Protein AF-A0A1D1UQA5-F1 (afdb_monomer_lite)

Organism: Ramazzottius varieornatus (NCBI:txid947166)

Sequence (272 aa):
MMLPLLCLAFVAHMQFTVGMIFPGSRFRPSRILSRLWDDESMSSMSRPHNSAQRFLMDETQRRPAPSMRADTRMMSCIPDQLPTLQFPGTCVEDSRLEAMCSERELSASKDCTDGSFCCYFPVSKGNFLIPQSIADNINAIAAIGFVRQQAQEPATQAPTQPPPPPETEAPTPEPTADPAPPPPPPAPVQVKAQLGDTCSGPNDCPDAGTSCFNGRCNCWATQGFSAEELWSCTEDHHCQVFFPGHVCRSSQLCNQFRGKLGFCQPLSSIKN

InterPro domains:
  IPR059325 Domain of unknown function DUF8281 [PF26930] (210-266)

Secondary structure (DSSP, 8-state):
-------------------------PPPPPP--------------------------------------------EE--TT-TTBSS-EEEEEGGGHHHHHTTSEEE--TTSPTTEEEEE--GGGT--BPPHHHHHHHHHHHHHTTS-------------PPPPPP---PPPPPPP-PPPPPPPPPPP----PPTT-B-SSGGG--STTEEEETTEEEEGGGG-HHHHHHHEESSHHHHHHHSTTEEEE--SS----TT--EEEEEGGG---

Radius of gyration: 33.34 Å; chains: 1; bounding box: 71×72×124 Å

Foldseek 3Di:
DDDDDDDDDDDDDDPDDDDDDDDDDDDDDDDDDDDDDDDDDDDDDDDDDDDDDDDDDDPPDPPPDPPPPVVPPFQWFAAPVANQKPGTFTKDAPVCCCVPQVQFDWHDTPSYDPRIIGTHHDVVLVIDGDPVVVVVVVVVVVVVPPPDPPVDDPPPPDPPDDDDDDDDDDDDDDDDDDDDDDDPDDDPPPPQDAFFDFDPWQLVHLFQQWTQDPRTTHGQCVSDPSSCVQFFAAFQVSLCVSPNQWGFDQGPRDPDDDPTRGGTDHPSSDDD

Structure (mmCIF, N/CA/C/O backbone):
data_AF-A0A1D1UQA5-F1
#
_entry.id   AF-A0A1D1UQA5-F1
#
loop_
_atom_site.group_PDB
_atom_site.id
_atom_site.type_symbol
_atom_site.label_atom_id
_atom_site.label_alt_id
_atom_site.label_comp_id
_atom_site.label_asym_id
_atom_site.label_entity_id
_atom_site.label_seq_id
_atom_site.pdbx_PDB_ins_code
_atom_site.Cartn_x
_atom_site.Cartn_y
_atom_site.Cartn_z
_atom_site.occupancy
_atom_site.B_iso_or_equiv
_atom_site.auth_seq_id
_atom_site.auth_comp_id
_atom_site.auth_asym_id
_atom_site.auth_atom_id
_atom_site.pdbx_PDB_model_num
ATOM 1 N N . MET A 1 1 ? -11.097 16.363 -66.159 1.00 44.91 1 MET A N 1
ATOM 2 C CA . MET A 1 1 ? -11.191 15.033 -65.517 1.00 44.91 1 MET A CA 1
ATOM 3 C C . MET A 1 1 ? -11.301 15.281 -64.015 1.00 44.91 1 MET A C 1
ATOM 5 O O . MET A 1 1 ? -10.306 15.631 -63.409 1.00 44.91 1 MET A O 1
ATOM 9 N N . MET A 1 2 ? -12.490 15.650 -63.534 1.00 41.72 2 MET A N 1
ATOM 10 C CA . MET A 1 2 ? -13.523 14.788 -62.922 1.00 41.72 2 MET A CA 1
ATOM 11 C C . MET A 1 2 ? -13.122 14.167 -61.565 1.00 41.72 2 MET A C 1
ATOM 13 O O . MET A 1 2 ? -12.378 13.198 -61.508 1.00 41.72 2 MET A O 1
ATOM 17 N N . LEU A 1 3 ? -13.674 14.801 -60.519 1.00 47.59 3 LEU A N 1
ATOM 18 C CA . LEU A 1 3 ? -14.046 14.356 -59.157 1.00 47.59 3 LEU A CA 1
ATOM 19 C C . LEU A 1 3 ? -14.679 12.940 -59.093 1.00 47.59 3 LEU A C 1
ATOM 21 O O . LEU A 1 3 ? -15.130 12.486 -60.148 1.00 47.59 3 LEU A O 1
ATOM 25 N N . PRO A 1 4 ? -14.814 12.270 -57.912 1.00 62.25 4 PRO A N 1
ATOM 26 C CA . PRO A 1 4 ? -15.440 12.789 -56.660 1.00 62.25 4 PRO A CA 1
ATOM 27 C C . PRO A 1 4 ? -14.693 12.410 -55.348 1.00 62.25 4 PRO A C 1
ATOM 29 O O . PRO A 1 4 ? -13.870 11.509 -55.354 1.00 62.25 4 PRO A O 1
ATOM 32 N N . LEU A 1 5 ? -14.821 13.037 -54.165 1.00 49.75 5 LEU A N 1
ATOM 33 C CA . LEU A 1 5 ? -15.854 13.854 -53.495 1.00 49.75 5 LEU A CA 1
ATOM 34 C C . LEU A 1 5 ? -17.173 13.119 -53.196 1.00 49.75 5 LEU A C 1
ATOM 36 O O . LEU A 1 5 ? -18.159 13.349 -53.882 1.00 49.75 5 LEU A O 1
ATOM 40 N N . LEU A 1 6 ? -17.188 12.259 -52.164 1.00 46.94 6 LEU A N 1
ATOM 41 C CA . LEU A 1 6 ? -18.389 11.861 -51.399 1.00 46.94 6 LEU A CA 1
ATOM 42 C C . LEU A 1 6 ? -18.017 10.953 -50.207 1.00 46.94 6 LEU A C 1
ATOM 44 O O . LEU A 1 6 ? -17.752 9.773 -50.390 1.00 46.94 6 LEU A O 1
ATOM 48 N N . CYS A 1 7 ? -17.990 11.522 -48.998 1.00 50.94 7 CYS A N 1
ATOM 49 C CA . CYS A 1 7 ? -18.537 10.925 -47.766 1.00 50.94 7 CYS A CA 1
ATOM 50 C C . CYS A 1 7 ? -18.405 11.943 -46.621 1.00 50.94 7 CYS A C 1
ATOM 52 O O . CYS A 1 7 ? -17.514 11.885 -45.778 1.00 50.94 7 CYS A O 1
ATOM 54 N N . LEU A 1 8 ? -19.293 12.937 -46.661 1.00 47.69 8 LEU A N 1
ATOM 55 C CA . LEU A 1 8 ? -19.624 13.813 -45.543 1.00 47.69 8 LEU A CA 1
ATOM 56 C C . LEU A 1 8 ? -20.740 13.164 -44.706 1.00 47.69 8 LEU A C 1
ATOM 58 O O . LEU A 1 8 ? -21.697 12.646 -45.271 1.00 47.69 8 LEU A O 1
ATOM 62 N N . ALA A 1 9 ? -20.632 13.362 -43.389 1.00 45.12 9 ALA A N 1
ATOM 63 C CA . ALA A 1 9 ? -21.716 13.672 -42.448 1.00 45.12 9 ALA A CA 1
ATOM 64 C C . ALA A 1 9 ? -22.719 12.578 -42.027 1.00 45.12 9 ALA A C 1
ATOM 66 O O . ALA A 1 9 ? -23.608 12.238 -42.784 1.00 45.12 9 ALA A O 1
ATOM 67 N N . PHE A 1 10 ? -22.639 12.171 -40.752 1.00 42.25 10 PHE A N 1
ATOM 68 C CA . PHE A 1 10 ? -23.712 11.785 -39.801 1.00 42.25 10 PHE A CA 1
ATOM 69 C C . PHE A 1 10 ? -22.941 11.493 -38.483 1.00 42.25 10 PHE A C 1
ATOM 71 O O . PHE A 1 10 ? -22.039 10.672 -38.507 1.00 42.25 10 PHE A O 1
ATOM 78 N N . VAL A 1 11 ? -23.073 12.132 -37.315 1.00 50.06 11 VAL A N 1
ATOM 79 C CA . VAL A 1 11 ? -24.182 12.788 -36.617 1.00 50.06 11 VAL A CA 1
ATOM 80 C C . VAL A 1 11 ? -23.595 13.832 -35.654 1.00 50.06 11 VAL A C 1
ATOM 82 O O . VAL A 1 11 ? -22.661 13.559 -34.904 1.00 50.06 11 VAL A O 1
ATOM 85 N N . ALA A 1 12 ? -24.169 15.029 -35.679 1.00 42.47 12 ALA A N 1
ATOM 86 C CA . ALA A 1 12 ? -23.975 16.082 -34.699 1.00 42.47 12 ALA A CA 1
ATOM 87 C C . ALA A 1 12 ? -24.786 15.826 -33.411 1.00 42.47 12 ALA A C 1
ATOM 89 O O . ALA A 1 12 ? -25.793 15.131 -33.437 1.00 42.47 12 ALA A O 1
ATOM 90 N N . HIS A 1 13 ? -24.423 16.548 -32.346 1.00 42.16 13 HIS A N 1
ATOM 91 C CA . HIS A 1 13 ? -25.319 16.993 -31.266 1.00 42.16 13 HIS A CA 1
ATOM 92 C C . HIS A 1 13 ? -25.836 15.952 -30.254 1.00 42.16 13 HIS A C 1
ATOM 94 O O . HIS A 1 13 ? -26.878 15.334 -30.435 1.00 42.16 13 HIS A O 1
ATOM 100 N N . MET A 1 14 ? -25.202 15.931 -29.079 1.00 43.12 14 MET A N 1
ATOM 101 C CA . MET A 1 14 ? -25.884 15.711 -27.797 1.00 43.12 14 MET A CA 1
ATOM 102 C C . MET A 1 14 ? -25.360 16.749 -26.796 1.00 43.12 14 MET A C 1
ATOM 104 O O . MET A 1 14 ? -24.519 16.470 -25.948 1.00 43.12 14 MET A O 1
ATOM 108 N N . GLN A 1 15 ? -25.844 17.987 -26.930 1.00 49.88 15 GLN A N 1
ATOM 109 C CA . GLN A 1 15 ? -26.041 18.821 -25.750 1.00 49.88 15 GLN A CA 1
ATOM 110 C C . GLN A 1 15 ? -27.277 18.275 -25.035 1.00 49.88 15 GLN A C 1
ATOM 112 O O . GLN A 1 15 ? -28.359 18.265 -25.617 1.00 49.88 15 GLN A O 1
ATOM 117 N N . PHE A 1 16 ? -27.125 17.818 -23.795 1.00 46.38 16 PHE A N 1
ATOM 118 C CA . PHE A 1 16 ? -28.257 17.567 -22.910 1.00 46.38 16 PHE A CA 1
ATOM 119 C C . PHE A 1 16 ? -28.067 18.362 -21.625 1.00 46.38 16 PHE A C 1
ATOM 121 O O . PHE A 1 16 ? -27.413 17.942 -20.674 1.00 46.38 16 PHE A O 1
ATOM 128 N N . THR A 1 17 ? -28.658 19.550 -21.634 1.00 47.44 17 THR A N 1
ATOM 129 C CA . THR A 1 17 ? -29.011 20.307 -20.443 1.00 47.44 17 THR A CA 1
ATOM 130 C C . THR A 1 17 ? -30.355 19.766 -19.960 1.00 47.44 17 THR A C 1
ATOM 132 O O . THR A 1 17 ? -31.384 20.100 -20.537 1.00 47.44 17 THR A O 1
ATOM 135 N N . VAL A 1 18 ? -30.374 18.940 -18.913 1.00 48.72 18 VAL A N 1
ATOM 136 C CA . VAL A 1 18 ? -31.568 18.737 -18.076 1.00 48.72 18 VAL A CA 1
ATOM 137 C C . VAL A 1 18 ? -31.103 18.635 -16.629 1.00 48.72 18 VAL A C 1
ATOM 139 O O . VAL A 1 18 ? -30.499 17.648 -16.218 1.00 48.72 18 VAL A O 1
ATOM 142 N N . GLY A 1 19 ? -31.373 19.686 -15.859 1.00 45.50 19 GLY A N 1
ATOM 143 C CA . GLY A 1 19 ? -31.401 19.592 -14.408 1.00 45.50 19 GLY A CA 1
ATOM 144 C C . GLY A 1 19 ? -32.649 18.843 -13.943 1.00 45.50 19 GLY A C 1
ATOM 145 O O . GLY A 1 19 ? -33.669 18.875 -14.621 1.00 45.50 19 GLY A O 1
ATOM 146 N N . MET A 1 20 ? -32.563 18.184 -12.788 1.00 43.12 20 MET A N 1
ATOM 147 C CA . MET A 1 20 ? -33.509 18.296 -11.667 1.00 43.12 20 MET A CA 1
ATOM 148 C C . MET A 1 20 ? -33.211 17.220 -10.610 1.00 43.12 20 MET A C 1
ATOM 150 O O . MET A 1 20 ? -33.336 16.024 -10.839 1.00 43.12 20 MET A O 1
ATOM 154 N N . ILE A 1 21 ? -32.782 17.707 -9.446 1.00 48.94 21 ILE A N 1
ATOM 155 C CA . ILE A 1 21 ? -33.198 17.334 -8.085 1.00 48.94 21 ILE A CA 1
ATOM 156 C C . ILE A 1 21 ? -34.192 16.157 -8.005 1.00 48.94 21 ILE A C 1
ATOM 158 O O . ILE A 1 21 ? -35.351 16.336 -8.358 1.00 48.94 21 ILE A O 1
ATOM 162 N N . PHE A 1 22 ? -33.790 15.037 -7.390 1.00 41.94 22 PHE A N 1
ATOM 163 C CA . PHE A 1 22 ? -34.681 14.194 -6.575 1.00 41.94 22 PHE A CA 1
ATOM 164 C C . PHE A 1 22 ? -33.898 13.515 -5.432 1.00 41.94 22 PHE A C 1
ATOM 166 O O . PHE A 1 22 ? -32.930 12.801 -5.697 1.00 41.94 22 PHE A O 1
ATOM 173 N N . PRO A 1 23 ? -34.296 13.710 -4.159 1.00 47.97 23 PRO A N 1
ATOM 174 C CA . PRO A 1 23 ? -33.746 12.990 -3.020 1.00 47.97 23 PRO A CA 1
ATOM 175 C C . PRO A 1 23 ? -34.489 11.660 -2.822 1.00 47.97 23 PRO A C 1
ATOM 177 O O . PRO A 1 23 ? -35.713 11.602 -2.883 1.00 47.97 23 PRO A O 1
ATOM 180 N N . GLY A 1 24 ? -33.744 10.600 -2.511 1.00 48.22 24 GLY A N 1
ATOM 181 C CA . GLY A 1 24 ? -34.292 9.372 -1.935 1.00 48.22 24 GLY A CA 1
ATOM 182 C C . GLY A 1 24 ? -34.889 8.386 -2.939 1.00 48.22 24 GLY A C 1
ATOM 183 O O . GLY A 1 24 ? -36.065 8.443 -3.280 1.00 48.22 24 GLY A O 1
ATOM 184 N N . SER A 1 25 ? -34.107 7.378 -3.323 1.00 37.53 25 SER A N 1
ATOM 185 C CA . SER A 1 25 ? -34.646 6.113 -3.830 1.00 37.53 25 SER A CA 1
ATOM 186 C C . SER A 1 25 ? -33.683 4.967 -3.539 1.00 37.53 25 SER A C 1
ATOM 188 O O . SER A 1 25 ? -32.502 5.011 -3.871 1.00 37.53 25 SER A O 1
ATOM 190 N N . ARG A 1 26 ? -34.217 3.949 -2.857 1.00 47.91 26 ARG A N 1
ATOM 191 C CA . ARG A 1 26 ? -33.544 2.705 -2.475 1.00 47.91 26 ARG A CA 1
ATOM 192 C C . ARG A 1 26 ? -33.150 1.928 -3.730 1.00 47.91 26 ARG A C 1
ATOM 194 O O . ARG A 1 26 ? -34.017 1.540 -4.509 1.00 47.91 26 ARG A O 1
ATOM 201 N N . PHE A 1 27 ? -31.862 1.651 -3.884 1.00 39.44 27 PHE A N 1
ATOM 202 C CA . PHE A 1 27 ? -31.341 0.811 -4.957 1.00 39.44 27 PHE A CA 1
ATOM 203 C C . PHE A 1 27 ? -31.587 -0.672 -4.622 1.00 39.44 27 PHE A C 1
ATOM 205 O O . PHE A 1 27 ? -31.069 -1.190 -3.633 1.00 39.44 27 PHE A O 1
ATOM 212 N N . ARG A 1 28 ? -32.402 -1.357 -5.433 1.00 46.72 28 ARG A N 1
ATOM 213 C CA . ARG A 1 28 ? -32.441 -2.827 -5.528 1.00 46.72 28 ARG A CA 1
ATOM 214 C C . ARG A 1 28 ? -31.668 -3.243 -6.788 1.00 46.72 28 ARG A C 1
ATOM 216 O O . ARG A 1 28 ? -31.826 -2.578 -7.811 1.00 46.72 28 ARG A O 1
ATOM 223 N N . PRO A 1 29 ? -30.868 -4.322 -6.753 1.00 44.75 29 PRO A N 1
ATOM 224 C CA . PRO A 1 29 ? -30.043 -4.721 -7.886 1.00 44.75 29 PRO A CA 1
ATOM 225 C C . PRO A 1 29 ? -30.894 -5.418 -8.953 1.00 44.75 29 PRO A C 1
ATOM 227 O O . PRO A 1 29 ? -31.639 -6.353 -8.652 1.00 44.75 29 PRO A O 1
ATOM 230 N N . SER A 1 30 ? -30.761 -4.985 -10.207 1.00 41.53 30 SER A N 1
ATOM 231 C CA . SER A 1 30 ? -31.280 -5.730 -11.355 1.00 41.53 30 SER A CA 1
ATOM 232 C C . SER A 1 30 ? -30.230 -6.720 -11.849 1.00 41.53 30 SER A C 1
ATOM 234 O O . SER A 1 30 ? -29.129 -6.343 -12.238 1.00 41.53 30 SER A O 1
ATOM 236 N N . ARG A 1 31 ? -30.620 -7.999 -11.834 1.00 50.00 31 ARG A N 1
ATOM 237 C CA . ARG A 1 31 ? -30.124 -9.045 -12.737 1.00 50.00 31 ARG A CA 1
ATOM 238 C C . ARG A 1 31 ? -30.328 -8.584 -14.181 1.00 50.00 31 ARG A C 1
ATOM 240 O O . ARG A 1 31 ? -31.382 -8.013 -14.425 1.00 50.00 31 ARG A O 1
ATOM 247 N N . ILE A 1 32 ? -29.369 -8.886 -15.064 1.00 43.28 32 ILE A N 1
ATOM 248 C CA . ILE A 1 32 ? -29.302 -8.777 -16.548 1.00 43.28 32 ILE A CA 1
ATOM 249 C C . ILE A 1 32 ? -27.817 -8.409 -16.792 1.00 43.28 32 ILE A C 1
ATOM 251 O O . ILE A 1 32 ? -27.385 -7.364 -16.334 1.00 43.28 32 ILE A O 1
ATOM 255 N N . LEU A 1 33 ? -26.917 -9.225 -17.345 1.00 45.00 33 LEU A N 1
ATOM 256 C CA . LEU A 1 33 ? -26.980 -9.965 -18.602 1.00 45.00 33 LEU A CA 1
ATOM 257 C C . LEU A 1 33 ? -25.884 -11.056 -18.573 1.00 45.00 33 LEU A C 1
ATOM 259 O O . LEU A 1 33 ? -24.696 -10.768 -18.663 1.00 45.00 33 LEU A O 1
ATOM 263 N N . SER A 1 34 ? -26.291 -12.316 -18.439 1.00 44.78 34 SER A N 1
ATOM 264 C CA . SER A 1 34 ? -25.510 -13.477 -18.875 1.00 44.78 34 SER A CA 1
ATOM 265 C C . SER A 1 34 ? -26.040 -13.851 -20.253 1.00 44.78 34 SER A C 1
ATOM 267 O O . SER A 1 34 ? -27.251 -14.052 -20.354 1.00 44.78 34 SER A O 1
ATOM 269 N N . ARG A 1 35 ? -25.178 -13.888 -21.278 1.00 45.94 35 ARG A N 1
ATOM 270 C CA . ARG A 1 35 ? -25.324 -14.581 -22.581 1.00 45.94 35 ARG A CA 1
ATOM 271 C C . ARG A 1 35 ? -24.344 -13.959 -23.577 1.00 45.94 35 ARG A C 1
ATOM 273 O O . ARG A 1 35 ? -24.644 -12.885 -24.080 1.00 45.94 35 ARG A O 1
ATOM 280 N N . LEU A 1 36 ? -23.217 -14.626 -23.845 1.00 47.31 36 LEU A N 1
ATOM 281 C CA . LEU A 1 36 ? -22.632 -14.732 -25.195 1.00 47.31 36 LEU A CA 1
ATOM 282 C C . LEU A 1 36 ? -21.417 -15.686 -25.216 1.00 47.31 36 LEU A C 1
ATOM 284 O O . LEU A 1 36 ? -20.332 -15.289 -25.608 1.00 47.31 36 LEU A O 1
ATOM 288 N N . TRP A 1 37 ? -21.566 -16.927 -24.752 1.00 46.38 37 TRP A N 1
ATOM 289 C CA . TRP A 1 37 ? -20.591 -17.993 -25.025 1.00 46.38 37 TRP A CA 1
ATOM 290 C C . TRP A 1 37 ? -21.389 -19.258 -25.313 1.00 46.38 37 TRP A C 1
ATOM 292 O O . TRP A 1 37 ? -21.626 -20.062 -24.421 1.00 46.38 37 TRP A O 1
ATOM 302 N N . ASP A 1 38 ? -21.865 -19.367 -26.546 1.00 42.81 38 ASP A N 1
ATOM 303 C CA . ASP A 1 38 ? -22.329 -20.620 -27.121 1.00 42.81 38 ASP A CA 1
ATOM 304 C C . ASP A 1 38 ? -21.743 -20.724 -28.530 1.00 42.81 38 ASP A C 1
ATOM 306 O O . ASP A 1 38 ? -21.624 -19.723 -29.238 1.00 42.81 38 ASP A O 1
ATOM 310 N N . ASP A 1 39 ? -21.443 -21.966 -28.892 1.00 41.28 39 ASP A N 1
ATOM 311 C CA . ASP A 1 39 ? -21.133 -22.466 -30.228 1.00 41.28 39 ASP A CA 1
ATOM 312 C C . ASP A 1 39 ? -19.683 -22.365 -30.726 1.00 41.28 39 ASP A C 1
ATOM 314 O O . ASP A 1 39 ? -19.347 -21.592 -31.616 1.00 41.28 39 ASP A O 1
ATOM 318 N N . GLU A 1 40 ? -18.845 -23.299 -30.261 1.00 50.38 40 GLU A N 1
ATOM 319 C CA . GLU A 1 40 ? -18.061 -24.068 -31.233 1.00 50.38 40 GLU A CA 1
ATOM 320 C C . GLU A 1 40 ? -17.933 -25.547 -30.826 1.00 50.38 40 GLU A C 1
ATOM 322 O O . GLU A 1 40 ? -17.109 -25.962 -30.017 1.00 50.38 40 GLU A O 1
ATOM 327 N N . SER A 1 41 ? -18.829 -26.331 -31.427 1.00 56.97 41 SER A N 1
ATOM 328 C CA . SER A 1 41 ? -18.532 -27.584 -32.120 1.00 56.97 41 SER A CA 1
ATOM 329 C C . SER A 1 41 ? -17.939 -28.755 -31.326 1.00 56.97 41 SER A C 1
ATOM 331 O O . SER A 1 41 ? -16.733 -28.955 -31.179 1.00 56.97 41 SER A O 1
ATOM 333 N N . MET A 1 42 ? -18.856 -29.651 -30.957 1.00 48.19 42 MET A N 1
ATOM 334 C CA . MET A 1 42 ? -18.600 -31.073 -30.760 1.00 48.19 42 MET A CA 1
ATOM 335 C C . MET A 1 42 ? -17.915 -31.674 -31.998 1.00 48.19 42 MET A C 1
ATOM 337 O O . MET A 1 42 ? -18.537 -31.845 -33.044 1.00 48.19 42 MET A O 1
ATOM 341 N N . SER A 1 43 ? -16.672 -32.123 -31.848 1.00 56.31 43 SER A N 1
ATOM 342 C CA . SER A 1 43 ? -16.130 -33.205 -32.672 1.00 56.31 43 SER A CA 1
ATOM 343 C C . SER A 1 43 ? -15.702 -34.365 -31.787 1.00 56.31 43 SER A C 1
ATOM 345 O O . SER A 1 43 ? -14.636 -34.398 -31.181 1.00 56.31 43 SER A O 1
ATOM 347 N N . SER A 1 44 ? -16.624 -35.320 -31.730 1.00 56.66 44 SER A N 1
ATOM 348 C CA . SER A 1 44 ? -16.413 -36.730 -31.440 1.00 56.66 44 SER A CA 1
ATOM 349 C C . SER A 1 44 ? -15.146 -37.257 -32.123 1.00 56.66 44 SER A C 1
ATOM 351 O O . SER A 1 44 ? -15.111 -37.388 -33.345 1.00 56.66 44 SER A O 1
ATOM 353 N N . MET A 1 45 ? -14.135 -37.633 -31.339 1.00 48.34 45 MET A N 1
ATOM 354 C CA . MET A 1 45 ? -13.178 -38.653 -31.758 1.00 48.34 45 MET A CA 1
ATOM 355 C C . MET A 1 45 ? -12.986 -39.682 -30.650 1.00 48.34 45 MET A C 1
ATOM 357 O O . MET A 1 45 ? -12.485 -39.423 -29.557 1.00 48.34 45 MET A O 1
ATOM 361 N N . SER A 1 46 ? -13.458 -40.874 -30.986 1.00 56.12 46 SER A N 1
ATOM 362 C CA . SER A 1 46 ? -13.342 -42.122 -30.263 1.00 56.12 46 SER A CA 1
ATOM 363 C C . SER A 1 46 ? -11.895 -42.461 -29.911 1.00 56.12 46 SER A C 1
ATOM 365 O O . SER A 1 46 ? -10.986 -42.369 -30.733 1.00 56.12 46 SER A O 1
ATOM 367 N N . ARG A 1 47 ? -11.720 -42.954 -28.684 1.00 53.53 47 ARG A N 1
ATOM 368 C CA . ARG A 1 47 ? -10.535 -43.692 -28.237 1.00 53.53 47 ARG A CA 1
ATOM 369 C C . ARG A 1 47 ? -10.273 -44.894 -29.151 1.00 53.53 47 ARG A C 1
ATOM 371 O O . ARG A 1 47 ? -11.219 -45.605 -29.496 1.00 53.53 47 ARG A O 1
ATOM 378 N N . PRO A 1 48 ? -8.995 -45.238 -29.348 1.00 58.59 48 PRO A N 1
ATOM 379 C CA . PRO A 1 48 ? -8.615 -46.634 -29.215 1.00 58.59 48 PRO A CA 1
ATOM 380 C C . PRO A 1 48 ? -7.536 -46.846 -28.148 1.00 58.59 48 PRO A C 1
ATOM 382 O O . PRO A 1 48 ? -6.593 -46.077 -27.985 1.00 58.59 48 PRO A O 1
ATOM 385 N N . HIS A 1 49 ? -7.714 -47.951 -27.429 1.00 54.25 49 HIS A N 1
ATOM 386 C CA . HIS A 1 49 ? -6.705 -48.638 -26.635 1.00 54.25 49 HIS A CA 1
ATOM 387 C C . HIS A 1 49 ? -5.534 -49.092 -27.525 1.00 54.25 49 HIS A C 1
ATOM 389 O O . HIS A 1 49 ? -5.759 -49.763 -28.529 1.00 54.25 49 HIS A O 1
ATOM 395 N N . ASN A 1 50 ? -4.298 -48.818 -27.107 1.00 52.72 50 ASN A N 1
ATOM 396 C CA . ASN A 1 50 ? -3.124 -49.668 -27.351 1.00 52.72 50 ASN A CA 1
ATOM 397 C C . ASN A 1 50 ? -2.047 -49.249 -26.333 1.00 52.72 50 ASN A C 1
ATOM 399 O O . ASN A 1 50 ? -1.593 -48.113 -26.339 1.00 52.72 50 ASN A O 1
ATOM 403 N N . SER A 1 51 ? -1.821 -49.998 -25.256 1.00 56.25 51 SER A N 1
ATOM 404 C CA . SER A 1 51 ? -1.004 -51.220 -25.209 1.00 56.25 51 SER A CA 1
ATOM 405 C C . SER A 1 51 ? 0.431 -50.983 -25.681 1.00 56.25 51 SER A C 1
ATOM 407 O O . SER A 1 51 ? 0.717 -50.988 -26.869 1.00 56.25 51 SER A O 1
ATOM 409 N N . ALA A 1 52 ? 1.314 -50.853 -24.690 1.00 52.75 52 ALA A N 1
ATOM 410 C CA . ALA A 1 52 ? 2.696 -51.314 -24.708 1.00 52.75 52 ALA A CA 1
ATOM 411 C C . ALA A 1 52 ? 3.570 -50.904 -25.906 1.00 52.75 52 ALA A C 1
ATOM 413 O O . ALA A 1 52 ? 3.718 -51.645 -26.873 1.00 52.75 52 ALA A O 1
ATOM 414 N N . GLN A 1 53 ? 4.345 -49.835 -25.722 1.00 52.97 53 GLN A N 1
ATOM 415 C CA . GLN A 1 53 ? 5.671 -49.783 -26.324 1.00 52.97 53 GLN A CA 1
ATOM 416 C C . GLN A 1 53 ? 6.685 -49.245 -25.315 1.00 52.97 53 GLN A C 1
ATOM 418 O O . GLN A 1 53 ? 6.794 -48.052 -25.053 1.00 52.97 53 GLN A O 1
ATOM 423 N N . ARG A 1 54 ? 7.410 -50.198 -24.715 1.00 55.75 54 ARG A N 1
ATOM 424 C CA . ARG A 1 54 ? 8.726 -49.987 -24.116 1.00 55.75 54 ARG A CA 1
ATOM 425 C C . ARG A 1 54 ? 9.628 -49.374 -25.187 1.00 55.75 54 ARG A C 1
ATOM 427 O O . ARG A 1 54 ? 10.064 -50.092 -26.081 1.00 55.75 54 ARG A O 1
ATOM 434 N N . PHE A 1 55 ? 9.939 -48.093 -25.057 1.00 53.53 55 PHE A N 1
ATOM 435 C CA . PHE A 1 55 ? 11.166 -47.526 -25.598 1.00 53.53 55 PHE A CA 1
ATOM 436 C C . PHE A 1 55 ? 12.091 -47.226 -24.418 1.00 53.53 55 PHE A C 1
ATOM 438 O O . PHE A 1 55 ? 11.898 -46.276 -23.667 1.00 53.53 55 PHE A O 1
ATOM 445 N N . LEU A 1 56 ? 13.046 -48.139 -24.219 1.00 67.75 56 LEU A N 1
ATOM 446 C CA . LEU A 1 56 ? 14.366 -47.795 -23.701 1.00 67.75 56 LEU A CA 1
ATOM 447 C C . LEU A 1 56 ? 15.055 -46.872 -24.719 1.00 67.75 56 LEU A C 1
ATOM 449 O O . LEU A 1 56 ? 14.763 -46.975 -25.910 1.00 67.75 56 LEU A O 1
ATOM 453 N N . MET A 1 57 ? 16.035 -46.105 -24.233 1.00 49.28 57 MET A N 1
ATOM 454 C CA . MET A 1 57 ? 16.758 -44.991 -24.870 1.00 49.28 57 MET A CA 1
ATOM 455 C C . MET A 1 57 ? 16.001 -43.673 -24.623 1.00 49.28 57 MET A C 1
ATOM 457 O O . MET A 1 57 ? 14.890 -43.497 -25.094 1.00 49.28 57 MET A O 1
ATOM 461 N N . ASP A 1 58 ? 16.493 -42.716 -23.845 1.00 43.50 58 ASP A N 1
ATOM 462 C CA . ASP A 1 58 ? 17.884 -42.304 -23.747 1.00 43.50 58 ASP A CA 1
ATOM 463 C C . ASP A 1 58 ? 18.116 -41.567 -22.416 1.00 43.50 58 ASP A C 1
ATOM 465 O O . ASP A 1 58 ? 17.602 -40.475 -22.179 1.00 43.50 58 ASP A O 1
ATOM 469 N N . GLU A 1 59 ? 18.895 -42.187 -21.530 1.00 52.41 59 GLU A N 1
ATOM 470 C CA . GLU A 1 59 ? 19.421 -41.591 -20.299 1.00 52.41 59 GLU A CA 1
ATOM 471 C C . GLU A 1 59 ? 20.647 -40.724 -20.632 1.00 52.41 59 GLU A C 1
ATOM 473 O O . GLU A 1 59 ? 21.684 -40.773 -19.972 1.00 52.41 59 GLU A O 1
ATOM 478 N N . THR A 1 60 ? 20.541 -39.915 -21.687 1.00 52.50 60 THR A N 1
ATOM 479 C CA . THR A 1 60 ? 21.548 -38.917 -22.022 1.00 52.50 60 THR A CA 1
ATOM 480 C C . THR A 1 60 ? 21.253 -37.651 -21.233 1.00 52.50 60 THR A C 1
ATOM 482 O O . THR A 1 60 ? 20.427 -36.814 -21.581 1.00 52.50 60 THR A O 1
ATOM 485 N N . GLN A 1 61 ? 22.004 -37.521 -20.140 1.00 54.50 61 GLN A N 1
ATOM 486 C CA . GLN A 1 61 ? 22.376 -36.243 -19.542 1.00 54.50 61 GLN A CA 1
ATOM 487 C C . GLN A 1 61 ? 21.219 -35.407 -18.975 1.00 54.50 61 GLN A C 1
ATOM 489 O O . GLN A 1 61 ? 20.892 -34.319 -19.447 1.00 54.50 61 GLN A O 1
ATOM 494 N N . ARG A 1 62 ? 20.768 -35.809 -17.779 1.00 47.41 62 ARG A N 1
ATOM 495 C CA . ARG A 1 62 ? 20.387 -34.850 -16.729 1.00 47.41 62 ARG A CA 1
ATOM 496 C C . ARG A 1 62 ? 21.607 -34.001 -16.360 1.00 47.41 62 ARG A C 1
ATOM 498 O O . ARG A 1 62 ? 22.226 -34.200 -15.316 1.00 47.41 62 ARG A O 1
ATOM 505 N N . ARG A 1 63 ? 21.990 -33.057 -17.222 1.00 47.12 63 ARG A N 1
ATOM 506 C CA . ARG A 1 63 ? 22.765 -31.909 -16.754 1.00 47.12 63 ARG A CA 1
ATOM 507 C C . ARG A 1 63 ? 21.848 -31.179 -15.770 1.00 47.12 63 ARG A C 1
ATOM 509 O O . ARG A 1 63 ? 20.731 -30.846 -16.166 1.00 47.12 63 ARG A O 1
ATOM 516 N N . PRO A 1 64 ? 22.249 -30.968 -14.505 1.00 55.78 64 PRO A N 1
ATOM 517 C CA . PRO A 1 64 ? 21.521 -30.043 -13.653 1.00 55.78 64 PRO A CA 1
ATOM 518 C C . PRO A 1 64 ? 21.448 -28.731 -14.430 1.00 55.78 64 PRO A C 1
ATOM 520 O O . PRO A 1 64 ? 22.487 -28.223 -14.863 1.00 55.78 64 PRO A O 1
ATOM 523 N N . ALA A 1 65 ? 20.228 -28.251 -14.694 1.00 51.97 65 ALA A N 1
ATOM 524 C CA . ALA A 1 65 ? 20.032 -26.937 -15.284 1.00 51.97 65 ALA A CA 1
ATOM 525 C C . ALA A 1 65 ? 20.946 -25.972 -14.518 1.00 51.97 65 ALA A C 1
ATOM 527 O O . ALA A 1 65 ? 20.985 -26.066 -13.283 1.00 51.97 65 ALA A O 1
ATOM 528 N N . PRO A 1 66 ? 21.753 -25.147 -15.211 1.00 51.91 66 PRO A N 1
ATOM 529 C CA . PRO A 1 66 ? 22.652 -24.227 -14.543 1.00 51.91 66 PRO A CA 1
ATOM 530 C C . PRO A 1 66 ? 21.816 -23.474 -13.523 1.00 51.91 66 PRO A C 1
ATOM 532 O O . PRO A 1 66 ? 20.864 -22.783 -13.877 1.00 51.91 66 PRO A O 1
ATOM 535 N N . SER A 1 67 ? 22.137 -23.701 -12.250 1.00 48.81 67 SER A N 1
ATOM 536 C CA . SER A 1 67 ? 21.585 -22.983 -11.116 1.00 48.81 67 SER A CA 1
ATOM 537 C C . SER A 1 67 ? 22.091 -21.554 -11.245 1.00 48.81 67 SER A C 1
ATOM 539 O O . SER A 1 67 ? 22.993 -21.129 -10.523 1.00 48.81 67 SER A O 1
ATOM 541 N N . MET A 1 68 ? 21.521 -20.818 -12.196 1.00 44.34 68 MET A N 1
ATOM 542 C CA . MET A 1 68 ? 21.525 -19.379 -12.207 1.00 44.34 68 MET A CA 1
ATOM 543 C C . MET A 1 68 ? 20.701 -18.992 -10.989 1.00 44.34 68 MET A C 1
ATOM 545 O O . MET A 1 68 ? 19.512 -18.700 -11.060 1.00 44.34 68 MET A O 1
ATOM 549 N N . ARG A 1 69 ? 21.381 -18.959 -9.841 1.00 48.38 69 ARG A N 1
ATOM 550 C CA . ARG A 1 69 ? 21.138 -17.945 -8.825 1.00 48.38 69 ARG A CA 1
ATOM 551 C C . ARG A 1 69 ? 21.479 -16.609 -9.486 1.00 48.38 69 ARG A C 1
ATOM 553 O O . ARG A 1 69 ? 22.476 -15.979 -9.156 1.00 48.38 69 ARG A O 1
ATOM 560 N N . ALA A 1 70 ? 20.703 -16.254 -10.510 1.00 51.19 70 ALA A N 1
ATOM 561 C CA . ALA A 1 70 ? 20.571 -14.899 -10.957 1.00 51.19 70 ALA A CA 1
ATOM 562 C C . ALA A 1 70 ? 20.057 -14.205 -9.711 1.00 51.19 70 ALA A C 1
ATOM 564 O O . ALA A 1 70 ? 18.953 -14.489 -9.236 1.00 51.19 70 ALA A O 1
ATOM 565 N N . ASP A 1 71 ? 20.942 -13.416 -9.118 1.00 47.12 71 ASP A N 1
ATOM 566 C CA . ASP A 1 71 ? 20.617 -12.367 -8.177 1.00 47.12 71 ASP A CA 1
ATOM 567 C C . ASP A 1 71 ? 19.599 -11.484 -8.903 1.00 47.12 71 ASP A C 1
ATOM 569 O O . ASP A 1 71 ? 19.939 -10.523 -9.590 1.00 47.12 71 ASP A O 1
ATOM 573 N N . THR A 1 72 ? 18.344 -11.943 -8.902 1.00 53.50 72 THR A N 1
ATOM 574 C CA . THR A 1 72 ? 17.230 -11.327 -9.602 1.00 53.50 72 THR A CA 1
ATOM 575 C C . THR A 1 72 ? 16.846 -10.190 -8.688 1.00 53.50 72 THR A C 1
ATOM 577 O O . THR A 1 72 ? 15.862 -10.261 -7.953 1.00 53.50 72 THR A O 1
ATOM 580 N N . ARG A 1 73 ? 17.714 -9.176 -8.642 1.00 66.88 73 ARG A N 1
ATOM 581 C CA . ARG A 1 73 ? 17.374 -7.885 -8.077 1.00 66.88 73 ARG A CA 1
ATOM 582 C C . ARG A 1 73 ? 16.130 -7.481 -8.832 1.00 66.88 73 ARG A C 1
ATOM 584 O O . ARG A 1 73 ? 16.193 -7.238 -10.033 1.00 66.88 73 ARG A O 1
ATOM 591 N N . MET A 1 74 ? 15.000 -7.558 -8.141 1.00 79.19 74 MET A N 1
ATOM 592 C CA . MET A 1 74 ? 13.707 -7.170 -8.668 1.00 79.19 74 MET A CA 1
ATOM 593 C C . MET A 1 74 ? 13.855 -5.722 -9.122 1.00 79.19 74 MET A C 1
ATOM 595 O O . MET A 1 74 ? 13.940 -4.818 -8.293 1.00 79.19 74 MET A O 1
ATOM 599 N N . MET A 1 75 ? 14.015 -5.522 -10.430 1.00 91.56 75 MET A N 1
ATOM 600 C CA . MET A 1 75 ? 14.144 -4.187 -10.985 1.00 91.56 75 MET A CA 1
ATOM 601 C C . MET A 1 75 ? 12.778 -3.527 -10.855 1.00 91.56 75 MET A C 1
ATOM 603 O O . MET A 1 75 ? 11.765 -4.073 -11.296 1.00 91.56 75 MET A O 1
ATOM 607 N N . SER A 1 76 ? 12.759 -2.390 -10.172 1.00 94.94 76 SER A N 1
ATOM 608 C CA . SER A 1 76 ? 11.583 -1.535 -10.087 1.00 94.94 76 SER A CA 1
ATOM 609 C C . SER A 1 76 ? 11.349 -0.885 -11.449 1.00 94.94 76 SER A C 1
ATOM 611 O O . SER A 1 76 ? 12.314 -0.492 -12.099 1.00 94.94 76 SER A O 1
ATOM 613 N N . CYS A 1 77 ? 10.094 -0.752 -11.867 1.00 97.00 77 CYS A N 1
ATOM 614 C CA . CYS A 1 77 ? 9.733 -0.158 -13.156 1.00 97.00 77 CYS A CA 1
ATOM 615 C C . CYS A 1 77 ? 8.517 0.752 -13.051 1.00 97.00 77 CYS A C 1
ATOM 617 O O . CYS A 1 77 ? 7.659 0.560 -12.186 1.00 97.00 77 CYS A O 1
ATOM 619 N N . ILE A 1 78 ? 8.416 1.718 -13.959 1.00 96.44 78 ILE A N 1
ATOM 620 C CA . ILE A 1 78 ? 7.240 2.575 -14.101 1.00 96.44 78 ILE A CA 1
ATOM 621 C C . ILE A 1 78 ? 6.486 2.164 -15.375 1.00 96.44 78 ILE A C 1
ATOM 623 O O . ILE A 1 78 ? 7.083 2.151 -16.454 1.00 96.44 78 ILE A O 1
ATOM 627 N N . PRO A 1 79 ? 5.192 1.801 -15.295 1.00 97.12 79 PRO A N 1
ATOM 628 C CA . PRO A 1 79 ? 4.428 1.411 -16.475 1.00 97.12 79 PRO A CA 1
ATOM 629 C C . PRO A 1 79 ? 4.219 2.603 -17.418 1.00 97.12 79 PRO A C 1
ATOM 631 O O . PRO A 1 79 ? 3.783 3.671 -16.991 1.00 97.12 79 PRO A O 1
ATOM 634 N N . ASP A 1 80 ? 4.459 2.404 -18.717 1.00 96.56 80 ASP A N 1
ATOM 635 C CA . ASP A 1 80 ? 4.384 3.473 -19.728 1.00 96.56 80 ASP A CA 1
ATOM 636 C C . ASP A 1 80 ? 3.004 4.145 -19.799 1.00 96.56 80 ASP A C 1
ATOM 638 O O . ASP A 1 80 ? 2.897 5.338 -20.084 1.00 96.56 80 ASP A O 1
ATOM 642 N N . GLN A 1 81 ? 1.937 3.386 -19.534 1.00 94.75 81 GLN A N 1
ATOM 643 C CA . GLN A 1 81 ? 0.566 3.900 -19.560 1.00 94.75 81 GLN A CA 1
ATOM 644 C C . GLN A 1 81 ? 0.217 4.747 -18.328 1.00 94.75 81 GLN A C 1
ATOM 646 O O . GLN A 1 81 ? -0.710 5.552 -18.394 1.00 94.75 81 GLN A O 1
ATOM 651 N N . LEU A 1 82 ? 0.941 4.580 -17.215 1.00 95.38 82 LEU A N 1
ATOM 652 C CA . LEU A 1 82 ? 0.664 5.236 -15.934 1.00 95.38 82 LEU A CA 1
ATOM 653 C C . LEU A 1 82 ? 1.970 5.760 -15.306 1.00 95.38 82 LEU A C 1
ATOM 655 O O . LEU A 1 82 ? 2.400 5.272 -14.262 1.00 95.38 82 LEU A O 1
ATOM 659 N N . PRO A 1 83 ? 2.606 6.785 -15.904 1.00 93.88 83 PRO A N 1
ATOM 660 C CA . PRO A 1 83 ? 3.893 7.297 -15.433 1.00 93.88 83 PRO A CA 1
ATOM 661 C C . PRO A 1 83 ? 3.825 7.987 -14.063 1.00 93.88 83 PRO A C 1
ATOM 663 O O . PRO A 1 83 ? 4.854 8.225 -13.443 1.00 93.88 83 PRO A O 1
ATOM 666 N N . THR A 1 84 ? 2.624 8.329 -13.586 1.00 93.94 84 THR A N 1
ATOM 667 C CA . THR A 1 84 ? 2.407 8.992 -12.292 1.00 93.94 84 THR A CA 1
ATOM 668 C C . THR A 1 84 ? 1.945 8.041 -11.190 1.00 93.94 84 THR A C 1
ATOM 670 O O . THR A 1 84 ? 1.389 8.475 -10.181 1.00 93.94 84 THR A O 1
ATOM 673 N N . LEU A 1 85 ? 2.127 6.737 -11.378 1.00 94.06 85 LEU A N 1
ATOM 674 C CA . LEU A 1 85 ? 1.766 5.730 -10.389 1.00 94.06 85 LEU A CA 1
ATOM 675 C C . LEU A 1 85 ? 2.615 5.900 -9.114 1.00 94.06 85 LEU A C 1
ATOM 677 O O . LEU A 1 85 ? 3.840 5.944 -9.192 1.00 94.06 85 LEU A O 1
ATOM 681 N N . GLN A 1 86 ? 1.967 5.992 -7.948 1.00 90.94 86 GLN A N 1
ATOM 682 C CA . GLN A 1 86 ? 2.634 6.157 -6.648 1.00 90.94 86 GLN A CA 1
ATOM 683 C C . GLN A 1 86 ? 3.598 5.004 -6.354 1.00 90.94 86 GLN A C 1
ATOM 685 O O . GLN A 1 86 ? 4.742 5.224 -5.956 1.00 90.94 86 GLN A O 1
ATOM 690 N N . PHE A 1 87 ? 3.114 3.772 -6.514 1.00 92.44 87 PHE A N 1
ATOM 691 C CA . PHE A 1 87 ? 3.898 2.576 -6.243 1.00 92.44 87 PHE A CA 1
ATOM 692 C C . PHE A 1 87 ? 4.407 1.999 -7.560 1.00 92.44 87 PHE A C 1
ATOM 694 O O . PHE A 1 87 ? 3.578 1.614 -8.395 1.00 92.44 87 PHE A O 1
ATOM 701 N N . PRO A 1 88 ? 5.734 1.921 -7.758 1.00 94.31 88 PRO A N 1
ATOM 702 C CA . PRO A 1 88 ? 6.290 1.365 -8.976 1.00 94.31 88 PRO A CA 1
ATOM 703 C C . PRO A 1 88 ? 5.996 -0.136 -9.076 1.00 94.31 88 PRO A C 1
ATOM 705 O O . PRO A 1 88 ? 5.736 -0.828 -8.087 1.00 94.31 88 PRO A O 1
ATOM 708 N N . GLY A 1 89 ? 6.021 -0.638 -10.304 1.00 95.94 89 GLY A N 1
ATOM 709 C CA . GLY A 1 89 ? 5.916 -2.057 -10.593 1.00 95.94 89 GLY A CA 1
ATOM 710 C C . GLY A 1 89 ? 7.245 -2.789 -10.436 1.00 95.94 89 GLY A C 1
ATOM 711 O O . GLY A 1 89 ? 8.263 -2.240 -10.013 1.00 95.94 89 GLY A O 1
ATOM 712 N N . THR A 1 90 ? 7.238 -4.060 -10.814 1.00 96.69 90 THR A N 1
ATOM 713 C CA . THR A 1 90 ? 8.435 -4.902 -10.884 1.00 96.69 90 THR A CA 1
ATOM 714 C C . THR A 1 90 ? 8.575 -5.476 -12.287 1.00 96.69 90 THR A C 1
ATOM 716 O O . THR A 1 90 ? 7.587 -5.948 -12.850 1.00 96.69 90 THR A O 1
ATOM 719 N N . CYS A 1 91 ? 9.784 -5.450 -12.848 1.00 97.25 91 CYS A N 1
ATOM 720 C CA . CYS A 1 91 ? 10.065 -6.097 -14.124 1.00 97.25 91 CYS A CA 1
ATOM 721 C C . CYS A 1 91 ? 9.997 -7.614 -13.970 1.00 97.25 91 CYS A C 1
ATOM 723 O O . CYS A 1 91 ? 10.662 -8.200 -13.111 1.00 97.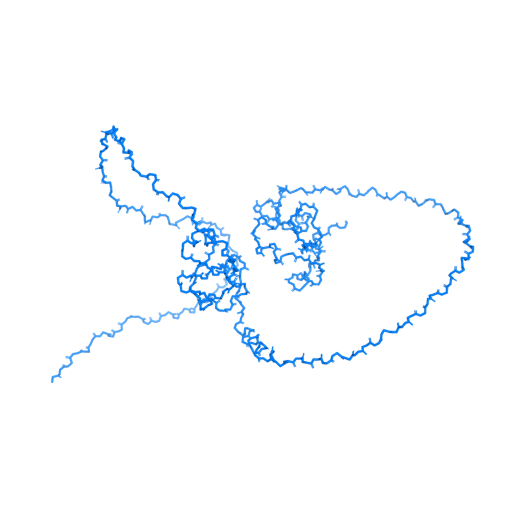25 91 CYS A O 1
ATOM 725 N N . VAL A 1 92 ? 9.205 -8.248 -14.825 1.00 96.00 92 VAL A N 1
ATOM 726 C CA . VAL A 1 92 ? 9.021 -9.696 -14.865 1.00 96.00 92 VAL A CA 1
ATOM 727 C C . VAL A 1 92 ? 9.225 -10.177 -16.296 1.00 96.00 92 VAL A C 1
ATOM 729 O O . VAL A 1 92 ? 8.686 -9.600 -17.236 1.00 96.00 92 VAL A O 1
ATOM 732 N N . GLU A 1 93 ? 10.009 -11.238 -16.456 1.00 95.62 93 GLU A N 1
ATOM 733 C CA . GLU A 1 93 ? 10.227 -11.903 -17.741 1.00 95.62 93 GLU A CA 1
ATOM 734 C C . GLU A 1 93 ? 8.953 -12.613 -18.226 1.00 95.62 93 GLU A C 1
ATOM 736 O O . GLU A 1 93 ? 8.182 -13.127 -17.409 1.00 95.62 93 GLU A O 1
ATOM 741 N N . ASP A 1 94 ? 8.763 -12.691 -19.546 1.00 95.56 94 ASP A N 1
ATOM 742 C CA . ASP A 1 94 ? 7.586 -13.301 -20.186 1.00 95.56 94 ASP A CA 1
ATOM 743 C C . ASP A 1 94 ? 7.242 -14.699 -19.623 1.00 95.56 94 ASP A C 1
ATOM 745 O O . ASP A 1 94 ? 6.101 -14.997 -19.267 1.00 95.56 94 ASP A O 1
ATOM 749 N N . SER A 1 95 ? 8.266 -15.528 -19.393 1.00 95.12 95 SER A N 1
ATOM 750 C CA . SER A 1 95 ? 8.127 -16.890 -18.853 1.00 95.12 95 SER A CA 1
ATOM 751 C C . SER A 1 95 ? 7.542 -16.968 -17.433 1.00 95.12 95 SER A C 1
ATOM 753 O O . SER A 1 95 ? 7.115 -18.039 -16.998 1.00 95.12 95 SER A O 1
ATOM 755 N N . ARG A 1 96 ? 7.528 -15.855 -16.687 1.00 93.75 96 ARG A N 1
ATOM 756 C CA . ARG A 1 96 ? 7.078 -15.780 -15.286 1.00 93.75 96 ARG A CA 1
ATOM 757 C C . ARG A 1 96 ? 5.852 -14.894 -15.086 1.00 93.75 96 ARG A C 1
ATOM 759 O O . ARG A 1 96 ? 5.424 -14.737 -13.939 1.00 93.75 96 ARG A O 1
ATOM 766 N N . LEU A 1 97 ? 5.280 -14.335 -16.154 1.00 95.25 97 LEU A N 1
ATOM 767 C CA . LEU A 1 97 ? 4.152 -13.406 -16.056 1.00 95.25 97 LEU A CA 1
ATOM 768 C C . LEU A 1 97 ? 2.950 -14.022 -15.360 1.00 95.25 97 LEU A C 1
ATOM 770 O O . LEU A 1 97 ? 2.409 -13.418 -14.443 1.00 95.25 97 LEU A O 1
ATOM 774 N N . GLU A 1 98 ? 2.567 -15.240 -15.730 1.00 96.00 98 GLU A N 1
ATOM 775 C CA . GLU A 1 98 ? 1.392 -15.892 -15.147 1.00 96.00 98 GLU A CA 1
ATOM 776 C C . GLU A 1 98 ? 1.537 -16.078 -13.627 1.00 96.00 98 GLU A C 1
ATOM 778 O O . GLU A 1 98 ? 0.611 -15.808 -12.867 1.00 96.00 98 GLU A O 1
ATOM 783 N N . ALA A 1 99 ? 2.733 -16.453 -13.164 1.00 93.50 99 ALA A N 1
ATOM 784 C CA . ALA A 1 99 ? 2.997 -16.678 -11.746 1.00 93.50 99 ALA A CA 1
ATOM 785 C C . ALA A 1 99 ? 3.124 -15.376 -10.936 1.00 93.50 99 ALA A C 1
ATOM 787 O O . ALA A 1 99 ? 2.727 -15.333 -9.774 1.00 93.50 99 ALA A O 1
ATOM 788 N N . MET A 1 100 ? 3.709 -14.328 -11.520 1.00 92.75 100 MET A N 1
ATOM 789 C CA . MET A 1 100 ? 4.038 -13.086 -10.804 1.00 92.75 100 MET A CA 1
ATOM 790 C C . MET A 1 100 ? 2.973 -11.994 -10.962 1.00 92.75 100 MET A C 1
ATOM 792 O O . MET A 1 100 ? 2.866 -11.118 -10.102 1.00 92.75 100 MET A O 1
ATOM 796 N N . CYS A 1 101 ? 2.199 -12.037 -12.047 1.00 95.94 101 CYS A N 1
ATOM 797 C CA . CYS A 1 101 ? 1.252 -10.997 -12.444 1.00 95.94 101 CYS A CA 1
ATOM 798 C C . CYS A 1 101 ? -0.210 -11.439 -12.434 1.00 95.94 101 CYS A C 1
ATOM 800 O O . CYS A 1 101 ? -1.061 -10.665 -12.851 1.00 95.94 101 CYS A O 1
ATOM 802 N N . SER A 1 102 ? -0.531 -12.626 -11.912 1.00 93.94 102 SER A N 1
ATOM 803 C CA . SER A 1 102 ? -1.912 -13.133 -11.825 1.00 93.94 102 SER A CA 1
ATOM 804 C C . SER A 1 102 ? -2.892 -12.160 -11.157 1.00 93.94 102 SER A C 1
ATOM 806 O O . SER A 1 102 ? -4.062 -12.096 -11.524 1.00 93.94 102 SER A O 1
ATOM 808 N N . GLU A 1 103 ? -2.415 -11.373 -10.192 1.00 90.56 103 GLU A N 1
ATOM 809 C CA . GLU A 1 103 ? -3.217 -10.394 -9.455 1.00 90.56 103 GLU A CA 1
ATOM 810 C C . GLU A 1 103 ? -2.863 -8.930 -9.760 1.00 90.56 103 GLU A C 1
ATOM 812 O O . GLU A 1 103 ? -3.332 -8.021 -9.062 1.00 90.56 103 GLU A O 1
ATOM 817 N N . ARG A 1 104 ? -2.036 -8.690 -10.774 1.00 95.50 104 ARG A N 1
ATOM 818 C CA . ARG A 1 104 ? -1.465 -7.384 -11.115 1.00 95.50 104 ARG A CA 1
ATOM 819 C C . ARG A 1 104 ? -1.805 -7.029 -12.561 1.00 95.50 104 ARG A C 1
ATOM 821 O O . ARG A 1 104 ? -2.176 -7.888 -13.351 1.00 95.50 104 ARG A O 1
ATOM 828 N N . GLU A 1 105 ? -1.688 -5.755 -12.898 1.00 97.00 105 GLU A N 1
ATOM 829 C CA . GLU A 1 105 ? -1.756 -5.305 -14.285 1.00 97.00 105 GLU A CA 1
ATOM 830 C C . GLU A 1 105 ? -0.368 -5.337 -14.924 1.00 97.00 105 GLU A C 1
ATOM 832 O O . GLU A 1 105 ? 0.665 -5.280 -14.247 1.00 97.00 105 GLU A O 1
ATOM 837 N N . LEU A 1 106 ? -0.365 -5.462 -16.248 1.00 97.25 106 LEU A N 1
ATOM 838 C CA . LEU A 1 106 ? 0.826 -5.629 -17.059 1.00 97.25 106 LEU A CA 1
ATOM 839 C C . LEU A 1 106 ? 0.935 -4.467 -18.046 1.00 97.25 106 LEU A C 1
ATOM 841 O O . LEU A 1 106 ? -0.030 -4.135 -18.731 1.00 97.25 106 LEU A O 1
ATOM 845 N N . SER A 1 107 ? 2.108 -3.850 -18.133 1.00 97.62 107 SER A N 1
ATOM 846 C CA . SER A 1 107 ? 2.395 -2.806 -19.119 1.00 97.62 107 SER A CA 1
ATOM 847 C C . SER A 1 107 ? 3.827 -2.929 -19.615 1.00 97.62 107 SER A C 1
ATOM 849 O O . SER A 1 107 ? 4.711 -3.392 -18.895 1.00 97.62 107 SER A O 1
ATOM 851 N N . ALA A 1 108 ? 4.073 -2.451 -20.833 1.00 97.50 108 ALA A N 1
ATOM 852 C CA . ALA A 1 108 ? 5.427 -2.121 -21.253 1.00 97.50 108 ALA A CA 1
ATOM 853 C C . ALA A 1 108 ? 6.018 -1.036 -20.330 1.00 97.50 108 ALA A C 1
ATOM 855 O O . ALA A 1 108 ? 5.278 -0.249 -19.720 1.00 97.50 108 ALA A O 1
ATOM 856 N N . SER A 1 109 ? 7.341 -1.047 -20.194 1.00 97.31 109 SER A N 1
ATOM 857 C CA . SER A 1 109 ? 8.105 -0.036 -19.470 1.00 97.31 109 SER A CA 1
ATOM 858 C C . SER A 1 109 ? 9.499 0.067 -20.065 1.00 97.31 109 SER A C 1
ATOM 860 O O . SER A 1 109 ? 10.124 -0.947 -20.375 1.00 97.31 109 SER A O 1
ATOM 862 N N . LYS A 1 110 ? 10.000 1.296 -20.159 1.00 96.69 110 LYS A N 1
ATOM 863 C CA . LYS A 1 110 ? 11.373 1.595 -20.590 1.00 96.69 110 LYS A CA 1
ATOM 864 C C . LYS A 1 110 ? 12.432 1.180 -19.566 1.00 96.69 110 LYS A C 1
ATOM 866 O O . LYS A 1 110 ? 13.606 1.111 -19.916 1.00 96.69 110 LYS A O 1
ATOM 871 N N . ASP A 1 111 ? 12.022 0.919 -18.326 1.00 95.94 111 ASP A N 1
ATOM 872 C CA . ASP A 1 111 ? 12.9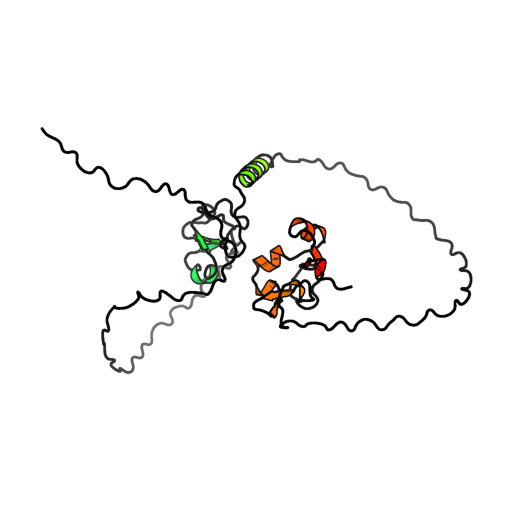16 0.506 -17.240 1.00 95.94 111 ASP A CA 1
ATOM 873 C C . ASP A 1 111 ? 13.213 -1.003 -17.268 1.00 95.94 111 ASP A C 1
ATOM 875 O O . ASP A 1 111 ? 14.110 -1.473 -16.568 1.00 95.94 111 ASP A O 1
ATOM 879 N N . CYS A 1 112 ? 12.464 -1.776 -18.064 1.00 96.12 112 CYS A N 1
ATOM 880 C CA . CYS A 1 112 ? 12.634 -3.220 -18.182 1.00 96.12 112 CYS A CA 1
ATOM 881 C C . CYS A 1 112 ? 13.456 -3.602 -19.417 1.00 96.12 112 CYS A C 1
ATOM 883 O O . CYS A 1 112 ? 13.420 -2.940 -20.451 1.00 96.12 112 CYS A O 1
ATOM 885 N N . THR A 1 113 ? 14.189 -4.711 -19.310 1.00 95.31 113 THR A N 1
ATOM 886 C CA . THR A 1 113 ? 14.910 -5.320 -20.434 1.00 95.31 113 THR A CA 1
ATOM 887 C C . THR A 1 113 ? 13.953 -5.853 -21.499 1.00 95.31 113 THR A C 1
ATOM 889 O O . THR A 1 113 ? 12.820 -6.226 -21.189 1.00 95.31 113 THR A O 1
ATOM 892 N N . ASP A 1 114 ? 14.431 -5.961 -22.739 1.00 95.06 114 ASP A N 1
ATOM 893 C CA . ASP A 1 114 ? 13.661 -6.540 -23.844 1.00 95.06 114 ASP A CA 1
ATOM 894 C C . ASP A 1 114 ? 13.100 -7.926 -23.478 1.00 95.06 114 ASP A C 1
ATOM 896 O O . ASP A 1 114 ? 13.802 -8.774 -22.925 1.00 95.06 114 ASP A O 1
ATOM 900 N N . GLY A 1 115 ? 11.814 -8.153 -23.766 1.00 93.19 115 GLY A N 1
ATOM 901 C CA . GLY A 1 115 ? 11.112 -9.394 -23.407 1.00 93.19 115 GLY A CA 1
ATOM 902 C C . GLY A 1 115 ? 10.665 -9.484 -21.941 1.00 93.19 115 GLY A C 1
ATOM 903 O O . GLY A 1 115 ? 10.225 -10.543 -21.493 1.00 93.19 115 GLY A O 1
ATOM 904 N N . SER A 1 116 ? 10.773 -8.392 -21.181 1.00 96.31 116 SER A N 1
ATOM 905 C CA . SER A 1 116 ? 10.203 -8.261 -19.838 1.00 96.31 116 SER A CA 1
ATOM 906 C C . SER A 1 116 ? 9.111 -7.195 -19.804 1.00 96.31 116 SER A C 1
ATOM 908 O O . SER A 1 116 ? 9.120 -6.241 -20.579 1.00 96.31 116 SER A O 1
ATOM 910 N N . PHE A 1 117 ? 8.177 -7.344 -18.871 1.00 97.50 117 PHE A N 1
ATOM 911 C CA . PHE A 1 117 ? 7.059 -6.427 -18.683 1.00 97.50 117 PHE A CA 1
ATOM 912 C C . PHE A 1 117 ? 7.023 -5.888 -17.261 1.00 97.50 117 PHE A C 1
ATOM 914 O O . PHE A 1 117 ? 7.473 -6.536 -16.314 1.00 97.50 117 PHE A O 1
ATOM 921 N N . CYS A 1 118 ? 6.450 -4.699 -17.110 1.00 97.94 118 CYS A N 1
ATOM 922 C CA . CYS A 1 118 ? 6.248 -4.080 -15.819 1.00 97.94 118 CYS A CA 1
ATOM 923 C C . CYS A 1 118 ? 4.933 -4.545 -15.204 1.00 97.94 118 CYS A C 1
ATOM 925 O O . CYS A 1 118 ? 3.850 -4.309 -15.743 1.00 97.94 118 CYS A O 1
ATOM 927 N N . CYS A 1 119 ? 5.053 -5.199 -14.058 1.00 97.44 119 CYS A N 1
ATOM 928 C CA . CYS A 1 119 ? 3.954 -5.788 -13.322 1.00 97.44 119 CYS A CA 1
ATOM 929 C C . CYS A 1 119 ? 3.614 -4.922 -12.107 1.00 97.44 119 CYS A C 1
ATOM 931 O O . CYS A 1 119 ? 4.441 -4.774 -11.202 1.00 97.44 119 CYS A O 1
ATOM 933 N N . TYR A 1 120 ? 2.418 -4.340 -12.060 1.00 96.62 120 TYR A N 1
ATOM 934 C CA . TYR A 1 120 ? 2.058 -3.324 -11.063 1.00 96.62 120 TYR A CA 1
ATOM 935 C C . TYR A 1 120 ? 0.653 -3.533 -10.496 1.00 96.62 120 TYR A C 1
ATOM 937 O O . TYR A 1 120 ? -0.192 -4.199 -11.088 1.00 96.62 120 TYR A O 1
ATOM 945 N N . PHE A 1 121 ? 0.387 -2.982 -9.312 1.00 94.69 121 PHE A N 1
ATOM 946 C CA . PHE A 1 121 ? -0.960 -3.032 -8.747 1.00 94.69 121 PHE A CA 1
ATOM 947 C C . PHE A 1 121 ? -1.859 -1.984 -9.407 1.00 94.69 121 PHE A C 1
ATOM 949 O O . PHE A 1 121 ? -1.450 -0.820 -9.481 1.00 94.69 121 PHE A O 1
ATOM 956 N N . PRO A 1 122 ? -3.078 -2.357 -9.836 1.00 93.38 122 PRO A N 1
ATOM 957 C CA . PRO A 1 122 ? -4.023 -1.405 -10.396 1.00 93.38 122 PRO A CA 1
ATOM 958 C C . PRO A 1 122 ? -4.481 -0.392 -9.349 1.00 93.38 122 PRO A C 1
ATOM 960 O O . PRO A 1 122 ? -4.454 -0.650 -8.140 1.00 93.38 122 PRO A O 1
ATOM 963 N N . VAL A 1 123 ? -5.006 0.738 -9.823 1.00 88.62 123 VAL A N 1
ATOM 964 C CA . VAL A 1 123 ? -5.590 1.781 -8.962 1.00 88.62 123 VAL A CA 1
ATOM 965 C C . VAL A 1 123 ? -6.739 1.223 -8.109 1.00 88.62 123 VAL A C 1
ATOM 967 O O . VAL A 1 123 ? -6.902 1.572 -6.943 1.00 88.62 123 VAL A O 1
ATOM 970 N N . SER A 1 124 ? -7.494 0.264 -8.650 1.00 85.88 124 SER A N 1
ATOM 971 C CA . SER A 1 124 ? -8.575 -0.432 -7.940 1.00 85.88 124 SER A CA 1
ATOM 972 C C . SER A 1 124 ? -8.103 -1.280 -6.751 1.00 85.88 124 SER A C 1
ATOM 974 O O . SER A 1 124 ? -8.916 -1.596 -5.884 1.00 85.88 124 SER A O 1
ATOM 976 N N . LYS A 1 125 ? -6.810 -1.628 -6.677 1.00 83.88 125 LYS A N 1
ATOM 977 C CA . LYS A 1 125 ? -6.198 -2.400 -5.582 1.00 83.88 125 LYS A CA 1
ATOM 978 C C . LYS A 1 125 ? -5.346 -1.537 -4.641 1.00 83.88 125 LYS A C 1
ATOM 980 O O . LYS A 1 125 ? -4.456 -2.051 -3.972 1.00 83.88 125 LYS A O 1
ATOM 985 N N . GLY A 1 126 ? -5.616 -0.232 -4.574 1.00 76.69 126 GLY A N 1
ATOM 986 C CA . GLY A 1 126 ? -4.982 0.670 -3.605 1.00 76.69 126 GLY A CA 1
ATOM 987 C C . GLY A 1 126 ? -3.716 1.364 -4.105 1.00 76.69 126 GLY A C 1
ATOM 988 O O . GLY A 1 126 ? -3.082 2.090 -3.344 1.00 76.69 126 GLY A O 1
ATOM 989 N N . ASN A 1 127 ? -3.362 1.193 -5.380 1.00 88.38 127 ASN A N 1
ATOM 990 C CA . ASN A 1 127 ? -2.448 2.125 -6.026 1.00 88.38 127 ASN A CA 1
ATOM 991 C C . ASN A 1 127 ? -3.189 3.429 -6.349 1.00 88.38 127 ASN A C 1
ATOM 993 O O . ASN A 1 127 ? -4.417 3.458 -6.405 1.00 88.38 127 ASN A O 1
ATOM 997 N N . PHE A 1 128 ? -2.473 4.518 -6.578 1.00 89.06 128 PHE A N 1
ATOM 998 C CA . PHE A 1 128 ? -3.104 5.770 -6.978 1.00 89.06 128 PHE A CA 1
ATOM 999 C C . PHE A 1 128 ? -2.188 6.590 -7.869 1.00 89.06 128 PHE A C 1
ATOM 1001 O O . PHE A 1 128 ? -0.970 6.410 -7.896 1.00 89.06 128 PHE A O 1
ATOM 1008 N N . LEU A 1 129 ? -2.816 7.465 -8.648 1.00 91.81 129 LEU A N 1
ATOM 1009 C CA . LEU A 1 129 ? -2.121 8.364 -9.549 1.00 91.81 129 LEU A CA 1
ATOM 1010 C C . LEU A 1 129 ? -1.786 9.637 -8.787 1.00 91.81 129 LEU A C 1
ATOM 1012 O O . LEU A 1 129 ? -2.675 10.327 -8.285 1.00 91.81 129 LEU A O 1
ATOM 1016 N N . ILE A 1 130 ? -0.501 9.954 -8.727 1.00 87.31 130 ILE A N 1
ATOM 1017 C CA . ILE A 1 130 ? -0.034 11.254 -8.275 1.00 87.31 130 ILE A CA 1
ATOM 1018 C C . ILE A 1 130 ? -0.486 12.276 -9.335 1.00 87.31 130 ILE A C 1
ATOM 1020 O O . ILE A 1 130 ? -0.240 12.074 -10.529 1.00 87.31 130 ILE A O 1
ATOM 1024 N N . PRO A 1 131 ? -1.173 13.367 -8.954 1.00 87.62 131 PRO A N 1
ATOM 1025 C CA . PRO A 1 131 ? -1.490 14.444 -9.884 1.00 87.62 131 PRO A CA 1
ATOM 1026 C C . PRO A 1 131 ? -0.217 14.927 -10.591 1.00 87.62 131 PRO A C 1
ATOM 1028 O O . PRO A 1 131 ? 0.789 15.178 -9.928 1.00 87.62 131 PRO A O 1
ATOM 1031 N N . GLN A 1 132 ? -0.250 15.079 -11.921 1.00 84.69 132 GLN A N 1
ATOM 1032 C CA . GLN A 1 132 ? 0.934 15.470 -12.709 1.00 84.69 132 GLN A CA 1
ATOM 1033 C C . GLN A 1 132 ? 1.616 16.735 -12.174 1.00 84.69 132 GLN A C 1
ATOM 1035 O O . GLN A 1 132 ? 2.837 16.784 -12.107 1.00 84.69 132 GLN A O 1
ATOM 1040 N N . SER A 1 133 ? 0.842 17.698 -11.665 1.00 86.38 133 SER A N 1
ATOM 1041 C CA . SER A 1 133 ? 1.377 18.918 -11.051 1.00 86.38 133 SER A CA 1
ATOM 1042 C C . SER A 1 133 ? 2.329 18.662 -9.876 1.00 86.38 133 SER A C 1
ATOM 1044 O O . SER A 1 133 ? 3.216 19.471 -9.619 1.00 86.38 133 SER A O 1
ATOM 1046 N N . ILE A 1 134 ? 2.166 17.557 -9.148 1.00 82.62 134 ILE A N 1
ATOM 1047 C CA . ILE A 1 134 ? 3.074 17.151 -8.070 1.00 82.62 134 ILE A CA 1
ATOM 1048 C C . ILE A 1 134 ? 4.264 16.383 -8.655 1.00 82.62 134 ILE A C 1
ATOM 1050 O O . ILE A 1 134 ? 5.402 16.633 -8.261 1.00 82.62 134 ILE A O 1
ATOM 1054 N N . ALA A 1 135 ? 4.022 15.497 -9.625 1.00 77.56 135 ALA A N 1
ATOM 1055 C CA . ALA A 1 135 ? 5.072 14.715 -10.279 1.00 77.56 135 ALA A CA 1
ATOM 1056 C C . ALA A 1 135 ? 6.115 15.604 -10.986 1.00 77.56 135 ALA A C 1
ATOM 1058 O O . ALA A 1 135 ? 7.318 15.375 -10.848 1.00 77.56 135 ALA A O 1
ATOM 1059 N N . ASP A 1 136 ? 5.671 16.666 -11.663 1.00 80.56 136 ASP A N 1
ATOM 1060 C CA . ASP A 1 136 ? 6.549 17.626 -12.342 1.00 80.56 136 ASP A CA 1
ATOM 1061 C C . ASP A 1 136 ? 7.479 18.345 -11.350 1.00 80.56 136 ASP A C 1
ATOM 1063 O O . ASP A 1 136 ? 8.665 18.543 -11.621 1.00 80.56 136 ASP A O 1
ATOM 1067 N N . ASN A 1 137 ? 6.970 18.664 -10.155 1.00 78.31 137 ASN A N 1
ATOM 1068 C CA . ASN A 1 137 ? 7.760 19.280 -9.090 1.00 78.31 137 ASN A CA 1
ATOM 1069 C C . ASN A 1 137 ? 8.779 18.305 -8.479 1.00 78.31 137 ASN A C 1
ATOM 1071 O O . ASN A 1 137 ? 9.905 18.707 -8.190 1.00 78.31 137 ASN A O 1
ATOM 1075 N N . ILE A 1 138 ? 8.431 17.025 -8.311 1.00 74.88 138 ILE A N 1
ATOM 1076 C CA . ILE A 1 138 ? 9.360 16.007 -7.785 1.00 74.88 138 ILE A CA 1
ATOM 1077 C C . ILE A 1 138 ? 10.519 15.777 -8.762 1.00 74.88 138 ILE A C 1
ATOM 1079 O O . ILE A 1 138 ? 11.677 15.748 -8.343 1.00 74.88 138 ILE A O 1
ATOM 1083 N N . ASN A 1 139 ? 10.234 15.688 -10.064 1.00 70.31 139 ASN A N 1
ATOM 1084 C CA . ASN A 1 139 ? 11.272 15.540 -11.087 1.00 70.31 139 ASN A CA 1
ATOM 1085 C C . ASN A 1 139 ? 12.195 16.766 -11.154 1.00 70.31 139 ASN A C 1
ATOM 1087 O O . ASN A 1 139 ? 13.408 16.618 -11.313 1.00 70.31 139 ASN A O 1
ATOM 1091 N N . ALA A 1 140 ? 11.650 17.972 -10.961 1.00 70.62 140 ALA A N 1
ATOM 1092 C CA . ALA A 1 140 ? 12.457 19.183 -10.847 1.00 70.62 140 ALA A CA 1
ATOM 1093 C C . ALA A 1 140 ? 13.388 19.140 -9.619 1.00 70.62 140 ALA A C 1
ATOM 1095 O O . ALA A 1 140 ? 14.557 19.503 -9.728 1.00 70.62 140 ALA A O 1
ATOM 1096 N N . ILE A 1 141 ? 12.921 18.636 -8.472 1.00 66.12 141 ILE A N 1
ATOM 1097 C CA . ILE A 1 141 ? 13.748 18.493 -7.261 1.00 66.12 141 ILE A CA 1
ATOM 1098 C C . ILE A 1 141 ? 14.839 17.427 -7.454 1.00 66.12 141 ILE A C 1
ATOM 1100 O O . ILE A 1 141 ? 15.986 17.657 -7.068 1.00 66.12 141 ILE A O 1
ATOM 1104 N N . ALA A 1 142 ? 14.528 16.302 -8.106 1.00 62.47 142 ALA A N 1
ATOM 1105 C CA . ALA A 1 142 ? 15.516 15.271 -8.432 1.00 62.47 142 ALA A CA 1
ATOM 1106 C C . ALA A 1 142 ? 16.621 15.798 -9.369 1.00 62.47 142 ALA A C 1
ATOM 1108 O O . ALA A 1 142 ? 17.789 15.452 -9.200 1.00 62.47 142 ALA A O 1
ATOM 1109 N N . ALA A 1 143 ? 16.285 16.697 -10.302 1.00 58.28 143 ALA A N 1
ATOM 1110 C CA . ALA A 1 143 ? 17.257 17.350 -11.181 1.00 58.28 143 ALA A CA 1
ATOM 1111 C C . ALA A 1 143 ? 18.137 18.393 -10.459 1.00 58.28 143 ALA A C 1
ATOM 1113 O O . ALA A 1 143 ? 19.274 18.633 -10.865 1.00 58.28 143 ALA A O 1
ATOM 1114 N N . ILE A 1 144 ? 17.642 18.996 -9.374 1.00 60.78 144 ILE A N 1
ATOM 1115 C CA . ILE A 1 144 ? 18.387 19.969 -8.552 1.00 60.78 144 ILE A CA 1
ATOM 1116 C C . ILE A 1 144 ? 19.327 19.252 -7.553 1.00 60.78 144 ILE A C 1
ATOM 1118 O O . ILE A 1 144 ? 20.294 19.834 -7.057 1.00 60.78 144 ILE A O 1
ATOM 1122 N N . GLY A 1 145 ? 19.108 17.959 -7.303 1.00 52.69 145 GLY A N 1
ATOM 1123 C CA . GLY A 1 145 ? 19.753 17.176 -6.250 1.00 52.69 145 GLY A CA 1
ATOM 1124 C C . GLY A 1 145 ? 20.895 16.248 -6.676 1.00 52.69 145 GLY A C 1
ATOM 1125 O O . GLY A 1 145 ? 20.943 15.116 -6.210 1.00 52.69 145 GLY A O 1
ATOM 1126 N N . PHE A 1 146 ? 21.845 16.704 -7.498 1.00 46.00 146 PHE A N 1
ATOM 1127 C CA . PHE A 1 146 ? 23.210 16.136 -7.508 1.00 46.00 146 PHE A CA 1
ATOM 1128 C C . PHE A 1 146 ? 24.292 17.224 -7.433 1.00 46.00 146 PHE A C 1
ATOM 1130 O O . PHE A 1 146 ? 25.443 17.019 -7.822 1.00 46.00 146 PHE A O 1
ATOM 1137 N N . VAL A 1 147 ? 23.960 18.389 -6.864 1.00 47.06 147 VAL A N 1
ATOM 1138 C CA . VAL A 1 147 ? 24.978 19.299 -6.325 1.00 47.06 147 VAL A CA 1
ATOM 1139 C C . VAL A 1 147 ? 25.452 18.722 -4.995 1.00 47.06 147 VAL A C 1
ATOM 1141 O O . VAL A 1 147 ? 24.994 19.081 -3.917 1.00 47.06 147 VAL A O 1
ATOM 1144 N N . ARG A 1 148 ? 26.347 17.742 -5.127 1.00 50.81 148 ARG A N 1
ATOM 1145 C CA . ARG A 1 148 ? 27.448 17.391 -4.230 1.00 50.81 148 ARG A CA 1
ATOM 1146 C C . ARG A 1 148 ? 27.526 18.293 -2.986 1.00 50.81 148 ARG A C 1
ATOM 1148 O O . ARG A 1 148 ? 28.284 19.260 -2.964 1.00 50.81 148 ARG A O 1
ATOM 1155 N N . GLN A 1 149 ? 26.826 17.922 -1.915 1.00 47.81 149 GLN A N 1
ATOM 1156 C CA . GLN A 1 149 ? 27.273 18.261 -0.567 1.00 47.81 149 GLN A CA 1
ATOM 1157 C C . GLN A 1 149 ? 28.574 17.486 -0.323 1.00 47.81 149 GLN A C 1
ATOM 1159 O O . GLN A 1 149 ? 28.609 16.437 0.309 1.00 47.81 149 GLN A O 1
ATOM 1164 N N . GLN A 1 150 ? 29.682 18.022 -0.837 1.00 48.53 150 GLN A N 1
ATOM 1165 C CA . GLN A 1 150 ? 30.953 17.940 -0.129 1.00 48.53 150 GLN A CA 1
ATOM 1166 C C . GLN A 1 150 ? 30.819 18.840 1.103 1.00 48.53 150 GLN A C 1
ATOM 1168 O O . GLN A 1 150 ? 31.365 19.937 1.162 1.00 48.53 150 GLN A O 1
ATOM 1173 N N . ALA A 1 151 ? 30.028 18.387 2.075 1.00 49.59 151 ALA A N 1
ATOM 1174 C CA . ALA A 1 151 ? 30.135 18.876 3.432 1.00 49.59 151 ALA A CA 1
ATOM 1175 C C . ALA A 1 151 ? 31.420 18.263 3.986 1.00 49.59 151 ALA A C 1
ATOM 1177 O O . ALA A 1 151 ? 31.475 17.110 4.402 1.00 49.59 151 ALA A O 1
ATOM 1178 N N . GLN A 1 152 ? 32.482 19.044 3.863 1.00 52.25 152 GLN A N 1
ATOM 1179 C CA . GLN A 1 152 ? 33.694 18.928 4.643 1.00 52.25 152 GLN A CA 1
ATOM 1180 C C . GLN A 1 152 ? 33.279 18.794 6.114 1.00 52.25 152 GLN A C 1
ATOM 1182 O O . GLN A 1 152 ? 32.705 19.732 6.661 1.00 52.25 152 GLN A O 1
ATOM 1187 N N . GLU A 1 153 ? 33.500 17.619 6.710 1.00 47.31 153 GLU A N 1
ATOM 1188 C CA . GLU A 1 153 ? 33.374 17.391 8.151 1.00 47.31 153 GLU A CA 1
ATOM 1189 C C . GLU A 1 153 ? 34.170 18.478 8.888 1.00 47.31 153 GLU A C 1
ATOM 1191 O O . GLU A 1 153 ? 35.404 18.494 8.809 1.00 47.31 153 GLU A O 1
ATOM 1196 N N . PRO A 1 154 ? 33.524 19.393 9.628 1.00 46.31 154 PRO A N 1
ATOM 1197 C CA . PRO A 1 154 ? 34.216 20.092 10.685 1.00 46.31 154 PRO A CA 1
ATOM 1198 C C . PRO A 1 154 ? 34.364 19.070 11.808 1.00 46.31 154 PRO A C 1
ATOM 1200 O O . PRO A 1 154 ? 33.371 18.636 12.394 1.00 46.31 154 PRO A O 1
ATOM 1203 N N . ALA A 1 155 ? 35.604 18.669 12.081 1.00 48.50 155 ALA A N 1
ATOM 1204 C CA . ALA A 1 155 ? 35.967 17.891 13.252 1.00 48.50 155 ALA A CA 1
ATOM 1205 C C . ALA A 1 155 ? 35.346 18.533 14.504 1.00 48.50 155 ALA A C 1
ATOM 1207 O O . ALA A 1 155 ? 35.858 19.511 15.048 1.00 48.50 155 ALA A O 1
ATOM 1208 N N . THR A 1 156 ? 34.208 17.992 14.937 1.00 50.03 156 THR A N 1
ATOM 1209 C CA . THR A 1 156 ? 33.580 18.364 16.197 1.00 50.03 156 THR A CA 1
ATOM 1210 C C . THR A 1 156 ? 34.328 17.592 17.265 1.00 50.03 156 THR A C 1
ATOM 1212 O O . THR A 1 156 ? 34.132 16.393 17.452 1.00 50.03 156 THR A O 1
ATOM 1215 N N . GLN A 1 157 ? 35.263 18.285 17.908 1.00 51.94 157 GLN A N 1
ATOM 1216 C CA . GLN A 1 157 ? 35.903 17.806 19.121 1.00 51.94 157 GLN A CA 1
ATOM 1217 C C . GLN A 1 157 ? 34.809 17.505 20.145 1.00 51.94 157 GLN A C 1
ATOM 1219 O O . GLN A 1 157 ? 33.995 18.368 20.470 1.00 51.94 157 GLN A O 1
ATOM 1224 N N . ALA A 1 158 ? 34.784 16.263 20.622 1.00 52.00 158 ALA A N 1
ATOM 1225 C CA . ALA A 1 158 ? 33.925 15.847 21.713 1.00 52.00 158 ALA A CA 1
ATOM 1226 C C . ALA A 1 158 ? 34.240 16.699 22.959 1.00 52.00 158 ALA A C 1
ATOM 1228 O O . ALA A 1 158 ? 35.391 16.701 23.405 1.00 52.00 158 ALA A O 1
ATOM 1229 N N . PRO A 1 159 ? 33.268 17.418 23.546 1.00 56.78 159 PRO A N 1
ATOM 1230 C CA . PRO A 1 159 ? 33.448 17.971 24.874 1.00 56.78 159 PRO A CA 1
ATOM 1231 C C . PRO A 1 159 ? 33.441 16.810 25.870 1.00 56.78 159 PRO A C 1
ATOM 1233 O O . PRO A 1 159 ? 32.420 16.166 26.103 1.00 56.78 159 PRO A O 1
ATOM 1236 N N . THR A 1 160 ? 34.608 16.535 26.446 1.00 57.12 160 THR A N 1
ATOM 1237 C CA . THR A 1 160 ? 34.772 15.673 27.615 1.00 57.12 160 THR A CA 1
ATOM 1238 C C . THR A 1 160 ? 33.908 16.227 28.748 1.00 57.12 160 THR A C 1
ATOM 1240 O O . THR A 1 160 ? 34.270 17.217 29.384 1.00 57.12 160 THR A O 1
ATOM 1243 N N . GLN A 1 161 ? 32.743 15.623 28.983 1.00 62.69 161 GLN A N 1
ATOM 1244 C CA . GLN A 1 161 ? 31.942 15.910 30.168 1.00 62.69 161 GLN A CA 1
ATOM 1245 C C . GLN A 1 161 ? 32.708 15.419 31.410 1.00 62.69 161 G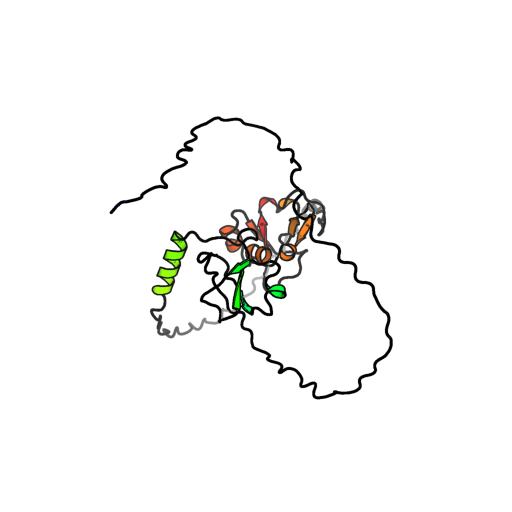LN A C 1
ATOM 1247 O O . GLN A 1 161 ? 33.134 14.260 31.435 1.00 62.69 161 GLN A O 1
ATOM 1252 N N . PRO A 1 162 ? 32.908 16.267 32.435 1.00 73.38 162 PRO A N 1
ATOM 1253 C CA . PRO A 1 162 ? 33.417 15.823 33.725 1.00 73.38 162 PRO A CA 1
ATOM 1254 C C . PRO A 1 162 ? 32.449 14.807 34.349 1.00 73.38 162 PRO A C 1
ATOM 1256 O O . PRO A 1 162 ? 31.235 14.948 34.174 1.00 73.38 162 PRO A O 1
ATOM 1259 N N . PRO A 1 163 ? 32.951 13.805 35.091 1.00 73.56 163 PRO A N 1
ATOM 1260 C CA . PRO A 1 163 ? 32.090 12.882 35.816 1.00 73.56 163 PRO A CA 1
ATOM 1261 C C . PRO A 1 163 ? 31.203 13.655 36.809 1.00 73.56 163 PRO A C 1
ATOM 1263 O O . PRO A 1 163 ? 31.694 14.585 37.460 1.00 73.56 163 PRO A O 1
ATOM 1266 N N . PRO A 1 164 ? 29.912 13.300 36.936 1.00 74.75 164 PRO A N 1
ATOM 1267 C CA . PRO A 1 164 ? 29.041 13.903 37.933 1.00 74.75 164 PRO A CA 1
ATOM 1268 C C . PRO A 1 164 ? 29.572 13.618 39.352 1.00 74.75 164 PRO A C 1
ATOM 1270 O O . PRO A 1 164 ? 30.129 12.541 39.593 1.00 74.75 164 PRO A O 1
ATOM 1273 N N . PRO A 1 165 ? 29.440 14.574 40.292 1.00 75.75 165 PRO A N 1
ATOM 1274 C CA . PRO A 1 165 ? 29.830 14.369 41.681 1.00 75.75 165 PRO A CA 1
ATOM 1275 C C . PRO A 1 165 ? 28.985 13.256 42.325 1.00 75.75 165 PRO A C 1
ATOM 1277 O O . PRO A 1 165 ? 27.833 13.066 41.934 1.00 75.75 165 PRO A O 1
ATOM 1280 N N . PRO A 1 166 ? 29.535 12.529 43.314 1.00 70.56 166 PRO A N 1
ATOM 1281 C CA . PRO A 1 166 ? 28.789 11.512 44.045 1.00 70.56 166 PRO A CA 1
ATOM 1282 C C . PRO A 1 166 ? 27.584 12.144 44.753 1.00 70.56 166 PRO A C 1
ATOM 1284 O O . PRO A 1 166 ? 27.736 13.094 45.524 1.00 70.56 166 PRO A O 1
ATOM 1287 N N . GLU A 1 167 ? 26.390 11.620 44.471 1.00 63.38 167 GLU A N 1
ATOM 1288 C CA . GLU A 1 167 ? 25.163 11.953 45.191 1.00 63.38 167 GLU A CA 1
ATOM 1289 C C . GLU A 1 167 ? 25.294 11.510 46.652 1.00 63.38 167 GLU A C 1
ATOM 1291 O O . GLU A 1 167 ? 25.405 10.327 46.967 1.00 63.38 167 GLU A O 1
ATOM 1296 N N . THR A 1 168 ? 25.298 12.492 47.551 1.00 67.00 168 THR A N 1
ATOM 1297 C CA . THR A 1 168 ? 25.131 12.284 48.986 1.00 67.00 168 THR A CA 1
ATOM 1298 C C . THR A 1 168 ? 23.666 11.955 49.248 1.00 67.00 168 THR A C 1
ATOM 1300 O O . THR A 1 168 ? 22.805 12.831 49.157 1.00 67.00 168 THR A O 1
ATOM 1303 N N . GLU A 1 169 ? 23.391 10.698 49.582 1.00 54.81 169 GLU A N 1
ATOM 1304 C CA . GLU A 1 169 ? 22.084 10.239 50.050 1.00 54.81 169 GLU A CA 1
ATOM 1305 C C . GLU A 1 169 ? 21.689 10.995 51.330 1.00 54.81 169 GLU A C 1
ATOM 1307 O O . GLU A 1 169 ? 22.326 10.876 52.379 1.00 54.81 169 GLU A O 1
ATOM 1312 N N . ALA A 1 170 ? 20.636 11.807 51.238 1.00 64.94 170 ALA A N 1
ATOM 1313 C CA . ALA A 1 170 ? 19.975 12.383 52.400 1.00 64.94 170 ALA A CA 1
ATOM 1314 C C . ALA A 1 170 ? 19.027 11.340 53.025 1.00 64.94 170 ALA A C 1
ATOM 1316 O O . ALA A 1 170 ? 18.387 10.584 52.292 1.00 64.94 170 ALA A O 1
ATOM 1317 N N . PRO A 1 171 ? 18.891 11.294 54.362 1.00 65.12 171 PRO A N 1
ATOM 1318 C CA . PRO A 1 171 ? 17.986 10.365 55.025 1.00 65.12 171 PRO A CA 1
ATOM 1319 C C . PRO A 1 171 ? 16.525 10.690 54.687 1.00 65.12 171 PRO A C 1
ATOM 1321 O O . PRO A 1 171 ? 16.010 11.762 55.008 1.00 65.12 171 PRO A O 1
ATOM 1324 N N . THR A 1 172 ? 15.868 9.730 54.040 1.00 66.88 172 THR A N 1
ATOM 1325 C CA . THR A 1 172 ? 14.429 9.696 53.768 1.00 66.88 172 THR A CA 1
ATOM 1326 C C . THR A 1 172 ? 13.632 9.810 55.075 1.00 66.88 172 THR A C 1
ATOM 1328 O O . THR A 1 172 ? 13.835 8.985 55.968 1.00 66.88 172 THR A O 1
ATOM 1331 N N . PRO A 1 173 ? 12.717 10.788 55.221 1.00 65.06 173 PRO A N 1
ATOM 1332 C CA . PRO A 1 173 ? 11.795 10.824 56.348 1.00 65.06 173 PRO A CA 1
ATOM 1333 C C . PRO A 1 173 ? 10.787 9.670 56.263 1.00 65.06 173 PRO A C 1
ATOM 1335 O O . PRO A 1 173 ? 10.257 9.348 55.200 1.00 65.06 173 PRO A O 1
ATOM 1338 N N . GLU A 1 174 ? 10.547 9.054 57.416 1.00 63.03 174 GLU A N 1
ATOM 1339 C CA . GLU A 1 174 ? 9.643 7.927 57.626 1.00 63.03 174 GLU A CA 1
ATOM 1340 C C . GLU A 1 174 ? 8.203 8.281 57.189 1.00 63.03 174 GLU A C 1
ATOM 1342 O O . GLU A 1 174 ? 7.657 9.298 57.633 1.00 63.03 174 GLU A O 1
ATOM 1347 N N . PRO A 1 175 ? 7.574 7.489 56.299 1.00 60.41 175 PRO A N 1
ATOM 1348 C CA . PRO A 1 175 ? 6.240 7.781 55.797 1.00 60.41 175 PRO A CA 1
ATOM 1349 C C . PRO A 1 175 ? 5.200 7.559 56.898 1.00 60.41 175 PRO A C 1
ATOM 1351 O O . PRO A 1 175 ? 5.011 6.452 57.401 1.00 60.41 175 PRO A O 1
ATOM 1354 N N . THR A 1 176 ? 4.495 8.634 57.248 1.00 65.44 176 THR A N 1
ATOM 1355 C CA . THR A 1 176 ? 3.269 8.564 58.046 1.00 65.44 176 THR A CA 1
ATOM 1356 C C . THR A 1 176 ? 2.234 7.771 57.252 1.00 65.44 176 THR A C 1
ATOM 1358 O O . THR A 1 176 ? 1.949 8.098 56.103 1.00 65.44 176 THR A O 1
ATOM 1361 N N . ALA A 1 177 ? 1.722 6.694 57.848 1.00 55.72 177 ALA A N 1
ATOM 1362 C CA . ALA A 1 177 ? 0.772 5.788 57.221 1.00 55.72 177 ALA A CA 1
ATOM 1363 C C . ALA A 1 177 ? -0.552 6.507 56.918 1.00 55.72 177 ALA A C 1
ATOM 1365 O O . ALA A 1 177 ? -1.384 6.699 57.806 1.00 55.72 177 ALA A O 1
ATOM 1366 N N . ASP A 1 178 ? -0.736 6.895 55.657 1.00 65.38 178 ASP A N 1
ATOM 1367 C CA . ASP A 1 178 ? -2.024 7.349 55.151 1.00 65.38 178 ASP A CA 1
ATOM 1368 C C . ASP A 1 178 ? -3.036 6.187 55.133 1.00 65.38 178 ASP A C 1
ATOM 1370 O O . ASP A 1 178 ? -2.676 5.038 54.838 1.00 65.38 178 ASP A O 1
ATOM 1374 N N . PRO A 1 179 ? -4.316 6.456 55.445 1.00 69.88 179 PRO A N 1
ATOM 1375 C CA . PRO A 1 179 ? -5.374 5.461 55.376 1.00 69.88 179 PRO A CA 1
ATOM 1376 C C . PRO A 1 179 ? -5.492 4.905 53.955 1.00 69.88 179 PRO A C 1
ATOM 1378 O O . PRO A 1 179 ? -5.530 5.651 52.976 1.00 69.88 179 PRO A O 1
ATOM 1381 N N . ALA A 1 180 ? -5.550 3.574 53.863 1.00 65.88 180 ALA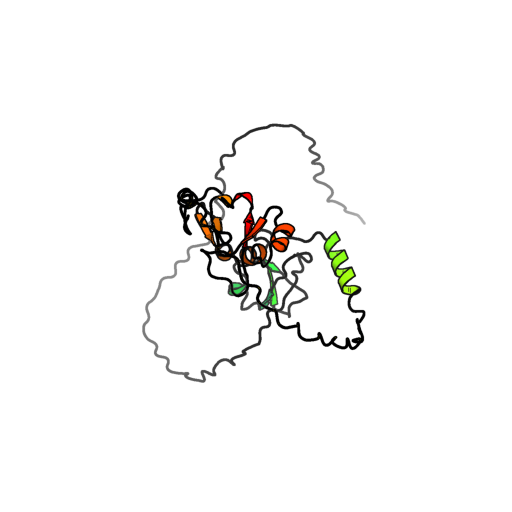 A N 1
ATOM 1382 C CA . ALA A 1 180 ? -5.581 2.847 52.603 1.00 65.88 180 ALA A CA 1
ATOM 1383 C C . ALA A 1 180 ? -6.666 3.414 51.664 1.00 65.88 180 ALA A C 1
ATOM 1385 O O . ALA A 1 180 ? -7.832 3.501 52.073 1.00 65.88 180 ALA A O 1
ATOM 1386 N N . PRO A 1 181 ? -6.314 3.797 50.421 1.00 76.00 181 PRO A N 1
ATOM 1387 C CA . PRO A 1 181 ? -7.296 4.264 49.458 1.00 76.00 181 PRO A CA 1
ATOM 1388 C C . PRO A 1 181 ? -8.345 3.168 49.220 1.00 76.00 181 PRO A C 1
ATOM 1390 O O . PRO A 1 181 ? -8.012 1.976 49.256 1.00 76.00 181 PRO A O 1
ATOM 1393 N N . PRO A 1 182 ? -9.616 3.543 48.990 1.00 79.81 182 PRO A N 1
ATOM 1394 C CA . PRO A 1 182 ? -10.662 2.579 48.690 1.00 79.81 182 PRO A CA 1
ATOM 1395 C C . PRO A 1 182 ? -10.242 1.713 47.493 1.00 79.81 182 PRO A C 1
ATOM 1397 O O . PRO A 1 182 ? -9.585 2.219 46.576 1.00 79.81 182 PRO A O 1
ATOM 1400 N N . PRO A 1 183 ? -10.597 0.415 47.491 1.00 78.50 183 PRO A N 1
ATOM 1401 C CA . PRO A 1 183 ? -10.232 -0.478 46.404 1.00 78.50 183 PRO A CA 1
ATOM 1402 C C . PRO A 1 183 ? -10.727 0.117 45.079 1.00 78.50 183 PRO A C 1
ATOM 1404 O O . PRO A 1 183 ? -11.876 0.572 45.015 1.00 78.50 183 PRO A O 1
ATOM 1407 N N . PRO A 1 184 ? -9.879 0.156 44.035 1.00 73.81 184 PRO A N 1
ATOM 1408 C CA . PRO A 1 184 ? -10.284 0.682 42.743 1.00 73.81 184 PRO A CA 1
ATOM 1409 C C . PRO A 1 184 ? -11.518 -0.086 42.248 1.00 73.81 184 PRO A C 1
ATOM 1411 O O . PRO A 1 184 ? -11.623 -1.295 42.492 1.00 73.81 184 PRO A O 1
ATOM 1414 N N . PRO A 1 185 ? -12.468 0.592 41.578 1.00 77.38 185 PRO A N 1
ATOM 1415 C CA . PRO A 1 185 ? -13.623 -0.077 40.999 1.00 77.38 185 PRO A CA 1
ATOM 1416 C C . PRO A 1 185 ? -13.150 -1.237 40.110 1.00 77.38 185 PRO A C 1
ATOM 1418 O O . PRO A 1 185 ? -12.108 -1.112 39.457 1.00 77.38 185 PRO A O 1
ATOM 1421 N N . PRO A 1 186 ? -13.874 -2.374 40.092 1.00 71.75 186 PRO A N 1
ATOM 1422 C CA . PRO A 1 186 ? -13.500 -3.517 39.274 1.00 71.75 186 PRO A CA 1
ATOM 1423 C C . PRO A 1 186 ? -13.329 -3.047 37.832 1.00 71.75 186 PRO A C 1
ATOM 1425 O O . PRO A 1 186 ? -14.235 -2.425 37.272 1.00 71.75 186 PRO A O 1
ATOM 1428 N N . ALA A 1 187 ? -12.144 -3.300 37.268 1.00 57.69 187 ALA A N 1
ATOM 1429 C CA . ALA A 1 187 ? -11.833 -2.911 35.902 1.00 57.69 187 ALA A CA 1
ATOM 1430 C C . ALA A 1 187 ? -12.958 -3.407 34.979 1.00 57.69 187 ALA A C 1
ATOM 1432 O O . ALA A 1 187 ? -13.393 -4.557 35.136 1.00 57.69 187 ALA A O 1
ATOM 1433 N N . PRO A 1 188 ? -13.462 -2.568 34.053 1.00 56.62 188 PRO A N 1
ATOM 1434 C CA . PRO A 1 188 ? -14.468 -3.009 33.104 1.00 56.62 188 PRO A CA 1
ATOM 1435 C C . PRO A 1 188 ? -13.946 -4.272 32.427 1.00 56.62 188 PRO A C 1
ATOM 1437 O O . PRO A 1 188 ? -12.817 -4.305 31.936 1.00 56.62 188 PRO A O 1
ATOM 1440 N N . VAL A 1 189 ? -14.753 -5.333 32.474 1.00 54.59 189 VAL A N 1
ATOM 1441 C CA . VAL A 1 189 ? -14.432 -6.616 31.852 1.00 54.59 189 VAL A CA 1
ATOM 1442 C C . VAL A 1 189 ? -14.293 -6.345 30.360 1.00 54.59 189 VAL A C 1
ATOM 1444 O O . VAL A 1 189 ? -15.286 -6.246 29.642 1.00 54.59 189 VAL A O 1
ATOM 1447 N N . GLN A 1 190 ? -13.058 -6.144 29.901 1.00 51.94 190 GLN A N 1
ATOM 1448 C CA . GLN A 1 190 ? -12.777 -5.966 28.490 1.00 51.94 190 GLN A CA 1
ATOM 1449 C C . GLN A 1 190 ? -13.049 -7.307 27.823 1.00 51.94 190 GLN A C 1
ATOM 1451 O O . GLN A 1 190 ? -12.243 -8.236 27.895 1.00 51.94 190 GLN A O 1
ATOM 1456 N N . VAL A 1 191 ? -14.231 -7.424 27.219 1.00 56.47 191 VAL A N 1
ATOM 1457 C CA . VAL A 1 191 ? -14.551 -8.521 26.313 1.00 56.47 191 VAL A CA 1
ATOM 1458 C C . VAL A 1 191 ? -13.563 -8.392 25.160 1.00 56.47 191 VAL A C 1
ATOM 1460 O O . VAL A 1 191 ? -13.722 -7.543 24.286 1.00 56.47 191 VAL A O 1
ATOM 1463 N N . LYS A 1 192 ? -12.479 -9.170 25.225 1.00 60.84 192 LYS A N 1
ATOM 1464 C CA . LYS A 1 192 ? -11.495 -9.283 24.152 1.00 60.84 192 LYS A CA 1
ATOM 1465 C C . LYS A 1 192 ? -12.217 -9.868 22.948 1.00 60.84 192 LYS A C 1
ATOM 1467 O O . LYS A 1 192 ? -12.372 -11.085 22.874 1.00 60.84 192 LYS A O 1
ATOM 1472 N N . ALA A 1 193 ? -12.673 -9.005 22.045 1.00 66.62 193 ALA A N 1
ATOM 1473 C CA . ALA A 1 193 ? -13.088 -9.463 20.736 1.00 66.62 193 ALA A CA 1
ATOM 1474 C C . ALA A 1 193 ? -11.875 -10.124 20.060 1.00 66.62 193 ALA A C 1
ATOM 1476 O O . ALA A 1 193 ? -10.757 -9.600 20.090 1.00 66.62 193 ALA A O 1
ATOM 1477 N N . GLN A 1 194 ? -12.083 -11.339 19.572 1.00 82.88 194 GLN A N 1
ATOM 1478 C CA . GLN A 1 194 ? -11.067 -12.192 18.981 1.00 82.88 194 GLN A CA 1
ATOM 1479 C C . GLN A 1 194 ? -11.046 -12.012 17.465 1.00 82.88 194 GLN A C 1
ATOM 1481 O O . GLN A 1 194 ? -11.990 -11.527 16.838 1.00 82.88 194 GLN A O 1
ATOM 1486 N N . LEU A 1 195 ? -9.937 -12.418 16.853 1.00 86.75 195 LEU A N 1
ATOM 1487 C CA . LEU A 1 195 ? -9.840 -12.478 15.403 1.00 86.75 195 LEU A CA 1
ATOM 1488 C C . LEU A 1 195 ? -10.955 -13.389 14.853 1.00 86.75 195 LEU A C 1
ATOM 1490 O O . LEU A 1 195 ? -11.120 -14.517 15.312 1.00 86.75 195 LEU A O 1
ATOM 1494 N N . GLY A 1 196 ? -11.712 -12.903 13.871 1.00 87.75 196 GLY A N 1
ATOM 1495 C CA . GLY A 1 196 ? -12.859 -13.606 13.292 1.00 87.75 196 GLY A CA 1
ATOM 1496 C C . GLY A 1 196 ? -14.220 -13.270 13.908 1.00 87.75 196 GLY A C 1
ATOM 1497 O O . GLY A 1 196 ? -15.229 -13.730 13.361 1.00 87.75 196 GLY A O 1
ATOM 1498 N N . ASP A 1 197 ? -14.266 -12.458 14.969 1.00 92.06 197 ASP A N 1
ATOM 1499 C CA . ASP A 1 197 ? -15.519 -11.954 15.535 1.00 92.06 197 ASP A CA 1
ATOM 1500 C C . ASP A 1 197 ? -16.289 -11.108 14.524 1.00 92.06 197 ASP A C 1
ATOM 1502 O O . ASP A 1 197 ? -15.707 -10.446 13.660 1.00 92.06 197 ASP A O 1
ATOM 1506 N N . THR A 1 198 ? -17.618 -11.139 14.630 1.00 94.88 198 THR A N 1
ATOM 1507 C CA . THR A 1 198 ? -18.490 -10.363 13.751 1.00 94.88 198 THR A CA 1
ATOM 1508 C C . THR A 1 198 ? -18.344 -8.873 14.015 1.00 94.88 198 THR A C 1
ATOM 1510 O O . THR A 1 198 ? -18.414 -8.436 15.161 1.00 94.88 198 THR A O 1
ATOM 1513 N N . CYS A 1 199 ? -18.235 -8.093 12.950 1.00 93.56 199 CYS A N 1
ATOM 1514 C CA . CYS A 1 199 ? -18.122 -6.642 13.000 1.00 93.56 199 CYS A CA 1
ATOM 1515 C C . CYS A 1 199 ? -19.048 -6.004 11.959 1.00 93.56 199 CYS A C 1
ATOM 1517 O O . CYS A 1 199 ? -19.365 -6.609 10.932 1.00 93.56 199 CYS A O 1
ATOM 1519 N N . SER A 1 200 ? -19.484 -4.777 12.227 1.00 93.81 200 SER A N 1
ATOM 1520 C CA . SER A 1 200 ? -20.247 -3.934 11.297 1.00 93.81 200 SER A CA 1
ATOM 1521 C C . SER A 1 200 ? -19.377 -2.839 10.679 1.00 93.81 200 SER A C 1
ATOM 1523 O O . SER A 1 200 ? -19.677 -2.354 9.589 1.00 93.81 200 SER A O 1
ATOM 1525 N N . GLY A 1 201 ? -18.290 -2.460 11.350 1.00 88.12 201 GLY A N 1
ATOM 1526 C CA . GLY A 1 201 ? -17.316 -1.503 10.847 1.00 88.12 201 GLY A CA 1
ATOM 1527 C C . GLY A 1 201 ? -15.930 -1.663 11.475 1.00 88.12 201 GLY A C 1
ATOM 1528 O O . GLY A 1 201 ? -15.749 -2.440 12.412 1.00 88.12 201 GLY A O 1
ATOM 1529 N N . PRO A 1 202 ? -14.930 -0.921 10.971 1.00 84.06 202 PRO A N 1
ATOM 1530 C CA . PRO A 1 202 ? -13.541 -1.030 11.422 1.00 84.06 202 PRO A CA 1
ATOM 1531 C C . PRO A 1 202 ? -13.348 -0.689 12.908 1.00 84.06 202 PRO A C 1
ATOM 1533 O O . PRO A 1 202 ? -12.440 -1.218 13.533 1.00 84.06 202 PRO A O 1
ATOM 1536 N N . ASN A 1 203 ? -14.235 0.120 13.499 1.00 86.56 203 ASN A N 1
ATOM 1537 C CA . ASN A 1 203 ? -14.178 0.479 14.922 1.00 86.56 203 ASN A CA 1
ATOM 1538 C C . ASN A 1 203 ? -14.650 -0.639 15.870 1.00 86.56 203 ASN A C 1
ATOM 1540 O O . ASN A 1 203 ? -14.486 -0.508 17.083 1.00 86.56 203 ASN A O 1
ATOM 1544 N N . ASP A 1 204 ? -15.264 -1.704 15.346 1.00 89.31 204 ASP A N 1
ATOM 1545 C CA . ASP A 1 204 ? -15.725 -2.834 16.162 1.00 89.31 204 ASP A CA 1
ATOM 1546 C C . ASP A 1 204 ? -14.588 -3.816 16.470 1.00 89.31 204 ASP A C 1
ATOM 1548 O O . ASP A 1 204 ? -14.692 -4.615 17.401 1.00 89.31 204 ASP A O 1
ATOM 1552 N N . CYS A 1 205 ? -13.497 -3.748 15.703 1.00 89.62 205 CYS A N 1
ATOM 1553 C CA . CYS A 1 205 ? -12.330 -4.586 15.901 1.00 89.62 205 CYS A CA 1
ATOM 1554 C C . CYS A 1 205 ? -11.387 -3.915 16.915 1.00 89.62 205 CYS A C 1
ATOM 1556 O O . CYS A 1 205 ? -10.954 -2.784 16.695 1.00 89.62 205 CYS A O 1
ATOM 1558 N N . PRO A 1 206 ? -11.085 -4.567 18.051 1.00 86.00 206 PRO A N 1
ATOM 1559 C CA . PRO A 1 206 ? -10.418 -3.915 19.182 1.00 86.00 206 PRO A CA 1
ATOM 1560 C C . PRO A 1 206 ? -8.921 -3.688 18.955 1.00 86.00 206 PRO A C 1
ATOM 1562 O O . PRO A 1 206 ? -8.301 -2.886 19.654 1.00 86.00 206 PRO A O 1
ATOM 1565 N N . ASP A 1 207 ? -8.331 -4.427 18.019 1.00 89.81 207 ASP A N 1
ATOM 1566 C CA . ASP A 1 207 ? -6.896 -4.485 17.816 1.00 89.81 207 ASP A CA 1
ATOM 1567 C C . ASP A 1 207 ? -6.470 -3.627 16.620 1.00 89.81 207 ASP A C 1
ATOM 1569 O O . ASP A 1 207 ? -7.054 -3.727 15.541 1.00 89.81 207 ASP A O 1
ATOM 1573 N N . ALA A 1 208 ? -5.418 -2.825 16.789 1.00 89.81 208 ALA A N 1
ATOM 1574 C CA . ALA A 1 208 ? -4.911 -1.916 15.760 1.00 89.81 208 ALA A CA 1
ATOM 1575 C C . ALA A 1 208 ? -4.535 -2.619 14.445 1.00 89.81 208 ALA A C 1
ATOM 1577 O O . ALA A 1 208 ? -4.657 -2.043 13.366 1.00 89.81 208 ALA A O 1
ATOM 1578 N N . GLY A 1 209 ? -4.093 -3.879 14.531 1.00 89.69 209 GLY A N 1
ATOM 1579 C CA . GLY A 1 209 ? -3.726 -4.695 13.376 1.00 89.69 209 GLY A CA 1
ATOM 1580 C C . GLY A 1 209 ? -4.915 -5.326 12.657 1.00 89.69 209 GLY A C 1
ATOM 1581 O O . GLY A 1 209 ? -4.701 -6.058 11.689 1.00 89.69 209 GLY A O 1
ATOM 1582 N N . THR A 1 210 ? -6.145 -5.073 13.110 1.00 91.31 210 THR A N 1
ATOM 1583 C CA . THR A 1 210 ? -7.363 -5.686 12.575 1.00 91.31 210 THR A CA 1
ATOM 1584 C C . THR A 1 210 ? -8.317 -4.663 11.975 1.00 91.31 210 THR A C 1
ATOM 1586 O O . THR A 1 210 ? -8.378 -3.510 12.388 1.00 91.31 210 THR A O 1
ATOM 1589 N N . SER A 1 211 ? -9.092 -5.107 10.992 1.00 91.31 211 SER A N 1
ATOM 1590 C CA . SER A 1 211 ? -10.154 -4.325 10.369 1.00 91.31 211 SER A CA 1
ATOM 1591 C C . SER A 1 211 ? -11.333 -5.215 10.006 1.00 91.31 211 SER A C 1
ATOM 1593 O O . SER A 1 211 ? -11.206 -6.440 9.908 1.00 91.31 211 SER A O 1
ATOM 1595 N N . CYS A 1 212 ? -12.496 -4.595 9.832 1.00 92.31 212 CYS A N 1
ATOM 1596 C CA . CYS A 1 212 ? -13.717 -5.305 9.515 1.00 92.31 212 CYS A CA 1
ATOM 1597 C C . CYS A 1 212 ? -13.794 -5.616 8.021 1.00 92.31 212 CYS A C 1
ATOM 1599 O O . CYS A 1 212 ? -14.076 -4.738 7.207 1.00 92.31 212 CYS A O 1
ATOM 1601 N N . PHE A 1 213 ? -13.578 -6.880 7.666 1.00 91.00 213 PHE A N 1
ATOM 1602 C CA . PHE A 1 213 ? -13.625 -7.358 6.290 1.00 91.00 213 PHE A CA 1
ATOM 1603 C C . PHE A 1 213 ? -14.597 -8.533 6.177 1.00 91.00 213 PHE A C 1
ATOM 1605 O O . PHE A 1 213 ? -14.509 -9.497 6.937 1.00 91.00 213 PHE A O 1
ATOM 1612 N N . ASN A 1 214 ? -15.558 -8.446 5.251 1.00 92.44 214 ASN A N 1
ATOM 1613 C CA . ASN A 1 214 ? -16.656 -9.414 5.108 1.00 92.44 214 ASN A CA 1
ATOM 1614 C C . ASN A 1 214 ? -17.426 -9.673 6.418 1.00 92.44 214 ASN A C 1
ATOM 1616 O O . ASN A 1 214 ? -17.812 -10.803 6.721 1.00 92.44 214 ASN A O 1
ATOM 1620 N N . GLY A 1 215 ? -17.628 -8.615 7.210 1.00 93.69 215 GLY A N 1
ATOM 1621 C CA . GLY A 1 215 ? -18.336 -8.683 8.487 1.00 93.69 215 GLY A CA 1
ATOM 1622 C C . GLY A 1 215 ? -17.577 -9.426 9.585 1.00 93.69 215 GLY A C 1
ATOM 1623 O O . GLY A 1 215 ? -18.200 -9.831 10.563 1.00 93.69 215 GLY A O 1
ATOM 1624 N N . ARG A 1 216 ? -16.261 -9.640 9.429 1.00 94.88 216 ARG A N 1
ATOM 1625 C CA . ARG A 1 216 ? -15.394 -10.238 10.451 1.00 94.88 216 ARG A CA 1
ATOM 1626 C C . ARG A 1 216 ? -14.103 -9.455 10.656 1.00 94.88 216 ARG A C 1
ATOM 1628 O O . ARG A 1 216 ? -13.535 -8.926 9.700 1.00 94.88 216 ARG A O 1
ATOM 1635 N N . CYS A 1 217 ? -13.619 -9.423 11.892 1.00 93.44 217 CYS A N 1
ATOM 1636 C CA . CYS A 1 217 ? -12.330 -8.820 12.210 1.00 93.44 217 CYS A CA 1
ATOM 1637 C C . CYS A 1 217 ? -11.190 -9.683 11.664 1.00 93.44 217 CYS A C 1
ATOM 1639 O O . CYS A 1 217 ? -10.990 -10.809 12.117 1.00 93.44 217 CYS A O 1
ATOM 1641 N N . ASN A 1 218 ? -10.446 -9.153 10.694 1.00 93.19 218 ASN A N 1
ATOM 1642 C CA . ASN A 1 218 ? -9.310 -9.815 10.054 1.00 93.19 218 ASN A CA 1
ATOM 1643 C C . ASN A 1 218 ? -8.062 -8.931 10.125 1.00 93.19 218 ASN A C 1
ATOM 1645 O O . ASN A 1 218 ? -8.170 -7.706 10.141 1.00 93.19 218 ASN A O 1
ATOM 1649 N N . CYS A 1 219 ? -6.878 -9.545 10.137 1.00 91.69 219 CYS A N 1
ATOM 1650 C CA . CYS A 1 219 ? -5.615 -8.809 10.155 1.00 91.69 219 CYS A CA 1
ATOM 1651 C C . CYS A 1 219 ? -5.403 -8.045 8.844 1.00 91.69 219 CYS A C 1
ATOM 1653 O O . CYS A 1 219 ? -5.672 -8.593 7.773 1.00 91.69 219 CYS A O 1
ATOM 1655 N N . TRP A 1 220 ? -4.853 -6.831 8.898 1.00 88.19 220 TRP A N 1
ATOM 1656 C CA . TRP A 1 220 ? -4.589 -6.020 7.700 1.00 88.19 220 TRP A CA 1
ATOM 1657 C C . TRP A 1 220 ? -3.759 -6.750 6.641 1.00 88.19 220 TRP A C 1
ATOM 1659 O O . TRP A 1 220 ? -4.097 -6.691 5.464 1.00 88.19 220 TRP A O 1
ATOM 1669 N N . ALA A 1 221 ? -2.761 -7.539 7.043 1.00 83.00 221 ALA A N 1
ATOM 1670 C CA . ALA A 1 221 ? -1.961 -8.328 6.103 1.00 83.00 221 ALA A CA 1
ATOM 1671 C C . ALA A 1 221 ? -2.746 -9.362 5.295 1.00 83.00 221 ALA A C 1
ATOM 1673 O O . ALA A 1 221 ? -2.340 -9.723 4.194 1.00 83.00 221 ALA A O 1
ATOM 1674 N N . THR A 1 222 ? -3.893 -9.826 5.797 1.00 83.94 222 THR A N 1
ATOM 1675 C CA . THR A 1 222 ? -4.749 -10.739 5.023 1.00 83.94 222 THR A CA 1
ATOM 1676 C C . THR A 1 222 ? -5.457 -10.035 3.868 1.00 83.94 222 THR A C 1
ATOM 1678 O O . THR A 1 222 ? -5.921 -10.701 2.949 1.00 83.94 222 THR A O 1
ATOM 1681 N N . GLN A 1 223 ? -5.509 -8.698 3.882 1.00 81.88 223 GLN A N 1
ATOM 1682 C CA . GLN A 1 223 ? -6.085 -7.882 2.809 1.00 81.88 223 GLN A CA 1
ATOM 1683 C C . GLN A 1 223 ? -5.063 -7.547 1.708 1.00 81.88 223 GLN A C 1
ATOM 1685 O O . GLN A 1 223 ? -5.423 -6.926 0.710 1.00 81.88 223 GLN A O 1
ATOM 1690 N N . GLY A 1 224 ? -3.806 -7.977 1.863 1.00 76.50 224 GLY A N 1
ATOM 1691 C CA . GLY A 1 224 ? -2.727 -7.787 0.897 1.00 76.50 224 GLY A CA 1
ATOM 1692 C C . GLY A 1 224 ? -1.587 -6.913 1.426 1.00 76.50 224 GLY A C 1
ATOM 1693 O O . GLY A 1 224 ? -1.763 -6.091 2.325 1.00 76.50 224 GLY A O 1
ATOM 1694 N N . PHE A 1 225 ? -0.407 -7.079 0.825 1.00 70.81 225 PHE A N 1
ATOM 1695 C CA . PHE A 1 225 ? 0.835 -6.413 1.242 1.00 70.81 225 PHE A CA 1
ATOM 1696 C C . PHE A 1 225 ? 0.730 -4.878 1.235 1.00 70.81 225 PHE A C 1
ATOM 1698 O O . PHE A 1 225 ? 1.239 -4.210 2.127 1.00 70.81 225 PHE A O 1
ATOM 1705 N N . SER A 1 226 ? 0.007 -4.308 0.268 1.00 76.12 226 SER A N 1
ATOM 1706 C CA . SER A 1 226 ? -0.171 -2.855 0.161 1.00 76.12 226 SER A CA 1
ATOM 1707 C C . SER A 1 226 ? -0.975 -2.266 1.321 1.00 76.12 226 SER A C 1
ATOM 1709 O O . SER A 1 226 ? -0.676 -1.164 1.773 1.00 76.12 226 SER A O 1
ATOM 1711 N N . ALA A 1 227 ? -1.978 -2.994 1.825 1.00 79.62 227 ALA A N 1
ATOM 1712 C CA . ALA A 1 227 ? -2.740 -2.557 2.991 1.00 79.62 227 ALA A CA 1
ATOM 1713 C C . ALA A 1 227 ? -1.870 -2.622 4.252 1.00 79.62 227 ALA A C 1
ATOM 1715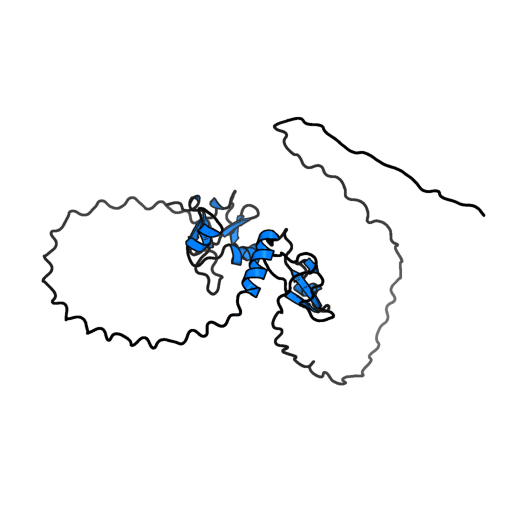 O O . ALA A 1 227 ? -1.880 -1.714 5.071 1.00 79.62 227 ALA A O 1
ATOM 1716 N N . GLU A 1 228 ? -1.060 -3.663 4.392 1.00 80.50 228 GLU A N 1
ATOM 1717 C CA . GLU A 1 228 ? -0.129 -3.759 5.509 1.00 80.50 228 GLU A CA 1
ATOM 1718 C C . GLU A 1 228 ? 0.859 -2.587 5.535 1.00 80.50 228 GLU A C 1
ATOM 1720 O O . GLU A 1 228 ? 0.975 -1.911 6.555 1.00 80.50 228 GLU A O 1
ATOM 1725 N N . GLU A 1 229 ? 1.542 -2.311 4.423 1.00 83.69 229 GLU A N 1
ATOM 1726 C CA . GLU A 1 229 ? 2.585 -1.287 4.386 1.00 83.69 229 GLU A CA 1
ATOM 1727 C C . GLU A 1 229 ? 2.022 0.113 4.646 1.00 83.69 229 GLU A C 1
ATOM 1729 O O . GLU A 1 229 ? 2.588 0.854 5.452 1.00 83.69 229 GLU A O 1
ATOM 1734 N N . LEU A 1 230 ? 0.870 0.424 4.043 1.00 86.56 230 LEU A N 1
ATOM 1735 C CA . LEU A 1 230 ? 0.199 1.713 4.184 1.00 86.56 230 LEU A CA 1
ATOM 1736 C C . LEU A 1 230 ? -0.308 1.968 5.612 1.00 86.56 230 LEU A C 1
ATOM 1738 O O . LEU A 1 230 ? -0.256 3.099 6.084 1.00 86.56 230 LEU A O 1
ATOM 1742 N N . TRP A 1 231 ? -0.807 0.934 6.295 1.00 90.31 231 TRP A N 1
ATOM 1743 C CA . TRP A 1 231 ? -1.363 1.066 7.645 1.00 90.31 231 TRP A CA 1
ATOM 1744 C C . TRP A 1 231 ? -0.337 0.801 8.750 1.00 90.31 231 TRP A C 1
ATOM 1746 O O . TRP A 1 231 ? -0.612 1.091 9.915 1.00 90.31 231 TRP A O 1
ATOM 1756 N N . SER A 1 232 ? 0.834 0.256 8.411 1.00 91.31 232 SER A N 1
ATOM 1757 C CA . SER A 1 232 ? 1.926 0.026 9.355 1.00 91.31 232 SER A CA 1
ATOM 1758 C C . SER A 1 232 ? 2.555 1.337 9.817 1.00 91.31 232 SER A C 1
ATOM 1760 O O . SER A 1 232 ? 2.761 2.266 9.040 1.00 91.31 232 SER A O 1
ATOM 1762 N N . CYS A 1 233 ? 2.936 1.398 11.085 1.00 92.38 233 CYS A N 1
ATOM 1763 C CA . CYS A 1 233 ? 3.544 2.588 11.658 1.00 92.38 233 CYS A CA 1
ATOM 1764 C C . CYS A 1 233 ? 4.627 2.237 12.678 1.00 92.38 233 CYS A C 1
ATOM 1766 O O . CYS A 1 233 ? 4.680 1.140 13.248 1.00 92.38 233 CYS A O 1
ATOM 1768 N N . THR A 1 234 ? 5.511 3.204 12.892 1.00 90.81 234 THR A N 1
ATOM 1769 C CA . THR A 1 234 ? 6.465 3.224 14.004 1.00 90.81 234 THR A CA 1
ATOM 1770 C C . THR A 1 234 ? 6.142 4.319 15.015 1.00 90.81 234 THR A C 1
ATOM 1772 O O . THR A 1 234 ? 6.485 4.178 16.182 1.00 90.81 234 THR A O 1
ATOM 1775 N N . GLU A 1 235 ? 5.466 5.385 14.580 1.00 93.62 235 GLU A N 1
ATOM 1776 C CA . GLU A 1 235 ? 5.191 6.589 15.365 1.00 93.62 235 GLU A CA 1
ATOM 1777 C C . GLU A 1 235 ? 3.815 7.171 15.010 1.00 93.62 235 GLU A C 1
ATOM 1779 O O . GLU A 1 235 ? 3.346 7.035 13.875 1.00 93.62 235 GLU A O 1
ATOM 1784 N N . ASP A 1 236 ? 3.192 7.873 15.961 1.00 93.94 236 ASP A N 1
ATOM 1785 C CA . ASP A 1 236 ? 1.866 8.492 15.802 1.00 93.94 236 ASP A CA 1
ATOM 1786 C C . ASP A 1 236 ? 1.818 9.520 14.671 1.00 93.94 236 ASP A C 1
ATOM 1788 O O . ASP A 1 236 ? 0.826 9.599 13.946 1.00 93.94 236 ASP A O 1
ATOM 1792 N N . HIS A 1 237 ? 2.906 10.270 14.470 1.00 94.31 237 HIS A N 1
ATOM 1793 C CA . HIS A 1 237 ? 2.986 11.274 13.411 1.00 94.31 237 HIS A CA 1
ATOM 1794 C C . HIS A 1 237 ? 2.776 10.649 12.025 1.00 94.31 237 HIS A C 1
ATOM 1796 O O . HIS A 1 237 ? 2.138 11.258 11.167 1.00 94.31 237 HIS A O 1
ATOM 1802 N N . HIS A 1 238 ? 3.272 9.429 11.791 1.00 91.19 238 HIS A N 1
ATOM 1803 C CA . HIS A 1 238 ? 3.043 8.723 10.529 1.00 91.19 238 HIS A CA 1
ATOM 1804 C C . HIS A 1 238 ? 1.537 8.549 10.304 1.00 91.19 238 HIS A C 1
ATOM 1806 O O . HIS A 1 238 ? 0.999 8.966 9.280 1.00 91.19 238 HIS A O 1
ATOM 1812 N N . CYS A 1 239 ? 0.836 8.017 11.304 1.00 94.31 239 CYS A N 1
ATOM 1813 C CA . CYS A 1 239 ? -0.604 7.821 11.230 1.00 94.31 239 CYS A CA 1
ATOM 1814 C C . CYS A 1 239 ? -1.360 9.131 11.060 1.00 94.31 239 CYS A C 1
ATOM 1816 O O . CYS A 1 239 ? -2.281 9.185 10.261 1.00 94.31 239 CYS A O 1
ATOM 1818 N N . GLN A 1 240 ? -0.956 10.199 11.739 1.00 93.00 240 GLN A N 1
ATOM 1819 C CA . GLN A 1 240 ? -1.640 11.482 11.651 1.00 93.00 240 GLN A CA 1
ATOM 1820 C C . GLN A 1 240 ? -1.517 12.142 10.268 1.00 93.00 240 GLN A C 1
ATOM 1822 O O . GLN A 1 240 ? -2.454 12.816 9.838 1.00 93.00 240 GLN A O 1
ATOM 1827 N N . VAL A 1 241 ? -0.397 11.931 9.564 1.00 90.31 241 VAL A N 1
ATOM 1828 C CA . VAL A 1 241 ? -0.172 12.450 8.203 1.00 90.31 241 VAL A CA 1
ATOM 1829 C C . VAL A 1 241 ? -1.041 11.730 7.176 1.00 90.31 241 VAL A C 1
ATOM 1831 O O . VAL A 1 241 ? -1.688 12.387 6.364 1.00 90.31 241 VAL A O 1
ATOM 1834 N N . PHE A 1 242 ? -1.068 10.396 7.204 1.00 88.75 242 PHE A N 1
ATOM 1835 C CA . PHE A 1 242 ? -1.817 9.608 6.216 1.00 88.75 242 PHE A CA 1
ATOM 1836 C C . PHE A 1 242 ? -3.296 9.437 6.588 1.00 88.75 242 PHE A C 1
ATOM 1838 O O . PHE A 1 242 ? -4.154 9.350 5.710 1.00 88.75 242 PHE A O 1
ATOM 1845 N N . PHE A 1 243 ? -3.604 9.434 7.885 1.00 91.81 243 PHE A N 1
ATOM 1846 C CA . PHE A 1 243 ? -4.923 9.158 8.447 1.00 91.81 243 PHE A CA 1
ATOM 1847 C C . PHE A 1 243 ? -5.233 10.108 9.619 1.00 91.81 243 PHE A C 1
ATOM 1849 O O . PHE A 1 243 ? -5.113 9.739 10.792 1.00 91.81 243 PHE A O 1
ATOM 1856 N N . PRO A 1 244 ? -5.677 11.346 9.344 1.00 91.69 244 PRO A N 1
ATOM 1857 C CA . PRO A 1 244 ? -6.025 12.300 10.391 1.00 91.69 244 PRO A CA 1
ATOM 1858 C C . PRO A 1 244 ? -6.971 11.695 11.442 1.00 91.69 244 PRO A C 1
ATOM 1860 O O . PRO A 1 244 ? -7.985 11.080 11.111 1.00 91.69 244 PRO A O 1
ATOM 1863 N N . GLY A 1 245 ? -6.618 11.842 12.723 1.00 92.81 245 GLY A N 1
ATOM 1864 C CA . GLY A 1 245 ? -7.364 11.250 13.841 1.00 92.81 245 GLY A CA 1
ATOM 1865 C C . GLY A 1 245 ? -7.008 9.794 14.171 1.00 92.81 245 GLY A C 1
ATOM 1866 O O . GLY A 1 245 ? -7.752 9.154 14.916 1.00 92.81 245 GLY A O 1
ATOM 1867 N N . HIS A 1 246 ? -5.901 9.270 13.640 1.00 94.44 246 HIS A N 1
ATOM 1868 C CA . HIS A 1 246 ? -5.362 7.954 13.991 1.00 94.44 246 HIS A CA 1
ATOM 1869 C C . HIS A 1 246 ? -4.072 8.075 14.805 1.00 94.44 246 HIS A C 1
ATOM 1871 O O . HIS A 1 246 ? -3.342 9.058 14.688 1.00 94.44 246 HIS A O 1
ATOM 1877 N N . VAL A 1 247 ? -3.792 7.048 15.605 1.00 95.19 247 VAL A N 1
ATOM 1878 C CA . VAL A 1 247 ? -2.561 6.898 16.395 1.00 95.19 247 VAL A CA 1
ATOM 1879 C C . VAL A 1 247 ? -1.925 5.540 16.135 1.00 95.19 247 VAL A C 1
ATOM 1881 O O . VAL A 1 247 ? -2.609 4.585 15.758 1.00 95.19 247 VAL A O 1
ATOM 1884 N N . CYS A 1 248 ? -0.614 5.454 16.321 1.00 94.88 248 CYS A N 1
ATOM 1885 C CA . CYS A 1 248 ? 0.151 4.244 16.107 1.00 94.88 248 CYS A CA 1
ATOM 1886 C C . CYS A 1 248 ? 0.059 3.329 17.328 1.00 94.88 248 CYS A C 1
ATOM 1888 O O . CYS A 1 248 ? 0.413 3.699 18.448 1.00 94.88 248 CYS A O 1
ATOM 1890 N N . ARG A 1 249 ? -0.433 2.107 17.128 1.00 93.62 249 ARG A N 1
ATOM 1891 C CA . ARG A 1 249 ? -0.681 1.152 18.214 1.00 93.62 249 ARG A CA 1
ATOM 1892 C C . ARG A 1 249 ? -0.137 -0.215 17.841 1.00 93.62 249 ARG A C 1
ATOM 1894 O O . ARG A 1 249 ? -0.340 -0.687 16.725 1.00 93.62 249 ARG A O 1
ATOM 1901 N N . SER A 1 250 ? 0.539 -0.870 18.778 1.00 91.44 250 SER A N 1
ATOM 1902 C CA . SER A 1 250 ? 0.979 -2.247 18.578 1.00 91.44 250 SER A CA 1
ATOM 1903 C C . SER A 1 250 ? -0.228 -3.181 18.483 1.00 91.44 250 SER A C 1
ATOM 1905 O O . SER A 1 250 ? -1.189 -3.070 19.246 1.00 91.44 250 SER A O 1
ATOM 1907 N N . SER A 1 251 ? -0.181 -4.100 17.521 1.00 90.12 251 SER A N 1
ATOM 1908 C CA . SER A 1 251 ? -1.162 -5.177 17.418 1.00 90.12 251 SER A CA 1
ATOM 1909 C C . SER A 1 251 ? -0.806 -6.286 18.406 1.00 90.12 251 SER A C 1
ATOM 1911 O O . SER A 1 251 ? 0.344 -6.715 18.474 1.00 90.12 251 SER A O 1
ATOM 1913 N N . GLN A 1 252 ? -1.789 -6.749 19.173 1.00 88.69 252 GLN A N 1
ATOM 1914 C CA . GLN A 1 252 ? -1.684 -7.911 20.054 1.00 88.69 252 GLN A CA 1
ATOM 1915 C C . GLN A 1 252 ? -2.125 -9.202 19.358 1.00 88.69 252 GLN A C 1
ATOM 1917 O O . GLN A 1 252 ? -1.639 -10.283 19.696 1.00 88.69 252 GLN A O 1
ATOM 1922 N N . LEU A 1 253 ? -3.079 -9.102 18.425 1.00 87.81 253 LEU A N 1
ATOM 1923 C CA . LEU A 1 253 ? -3.684 -10.264 17.764 1.00 87.81 253 LEU A CA 1
ATOM 1924 C C . LEU A 1 253 ? -2.970 -10.654 16.463 1.00 87.81 253 LEU A C 1
ATOM 1926 O O . LEU A 1 253 ? -2.918 -11.837 16.127 1.00 87.81 253 LEU A O 1
ATOM 1930 N N . CYS A 1 254 ? -2.389 -9.696 15.742 1.00 87.12 254 CYS A N 1
ATOM 1931 C CA . CYS A 1 254 ? -1.748 -9.916 14.448 1.00 87.12 254 CYS A CA 1
ATOM 1932 C C . CYS A 1 254 ? -0.219 -9.889 14.591 1.00 87.12 254 CYS A C 1
ATOM 1934 O O . CYS A 1 254 ? 0.454 -8.917 14.255 1.00 87.12 254 CYS A O 1
ATOM 1936 N N . ASN A 1 255 ? 0.339 -10.994 15.093 1.00 71.94 255 ASN A N 1
ATOM 1937 C CA . ASN A 1 255 ? 1.773 -11.161 15.355 1.00 71.94 255 ASN A CA 1
ATOM 1938 C C . ASN A 1 255 ? 2.560 -11.575 14.101 1.00 71.94 255 ASN A C 1
ATOM 1940 O O . ASN A 1 255 ? 3.018 -12.716 14.038 1.00 71.94 255 ASN A O 1
ATOM 1944 N N . GLN A 1 256 ? 2.713 -10.711 13.090 1.00 59.19 256 GLN A N 1
ATOM 1945 C CA . GLN A 1 256 ? 3.432 -11.132 11.872 1.00 59.19 256 GLN A CA 1
ATOM 1946 C C . GLN A 1 256 ? 4.385 -10.152 11.177 1.00 59.19 256 GLN A C 1
ATOM 1948 O O . GLN A 1 256 ? 4.900 -10.507 10.120 1.00 59.19 256 GLN A O 1
ATOM 1953 N N . PHE A 1 257 ? 4.762 -9.007 11.756 1.00 67.19 257 PHE A N 1
ATOM 1954 C CA . PHE A 1 257 ? 5.552 -8.032 10.979 1.00 67.19 257 PHE A CA 1
ATOM 1955 C C . PHE A 1 257 ? 6.952 -7.815 11.538 1.00 67.19 257 PHE A C 1
ATOM 1957 O O . PHE A 1 257 ? 7.158 -7.200 12.583 1.00 67.19 257 PHE A O 1
ATOM 1964 N N . ARG A 1 258 ? 7.943 -8.354 10.815 1.00 57.25 258 ARG A N 1
ATOM 1965 C CA . ARG A 1 258 ? 9.368 -8.149 11.095 1.00 57.25 258 ARG A CA 1
ATOM 1966 C C . ARG A 1 258 ? 9.705 -6.666 10.919 1.00 57.25 258 ARG A C 1
ATOM 1968 O O . ARG A 1 258 ? 9.864 -6.201 9.799 1.00 57.25 258 AR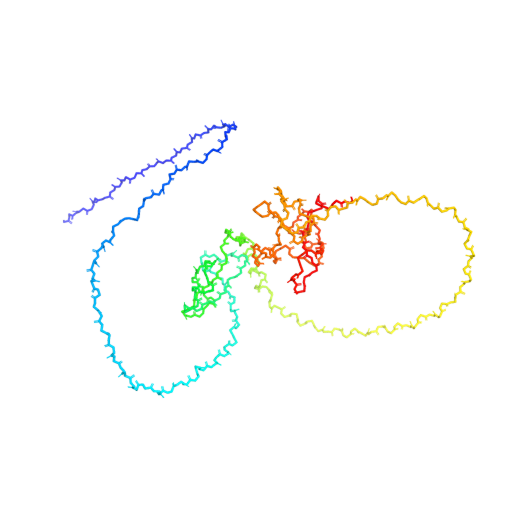G A O 1
ATOM 1975 N N . GLY A 1 259 ? 9.853 -5.949 12.032 1.00 67.44 259 GLY A N 1
ATOM 1976 C CA . GLY A 1 259 ? 10.415 -4.594 12.057 1.00 67.44 259 GLY A CA 1
ATOM 1977 C C . GLY A 1 259 ? 9.412 -3.436 12.038 1.00 67.44 259 GLY A C 1
ATOM 1978 O O . GLY A 1 259 ? 9.844 -2.292 11.939 1.00 67.44 259 GLY A O 1
ATOM 1979 N N . LYS A 1 260 ? 8.103 -3.688 12.161 1.00 69.12 260 LYS A N 1
ATOM 1980 C CA . LYS A 1 260 ? 7.088 -2.635 12.358 1.00 69.12 260 LYS A CA 1
ATOM 1981 C C . LYS A 1 260 ? 6.585 -2.673 13.804 1.00 69.12 260 LYS A C 1
ATOM 1983 O O . LYS A 1 260 ? 6.410 -3.756 14.357 1.00 69.12 260 LYS A O 1
ATOM 1988 N N . LEU A 1 261 ? 6.387 -1.505 14.422 1.00 80.06 261 LEU A N 1
ATOM 1989 C CA . LEU A 1 261 ? 5.981 -1.400 15.833 1.00 80.06 261 LEU A CA 1
ATOM 1990 C C . LEU A 1 261 ? 4.461 -1.484 16.014 1.00 80.06 261 LEU A C 1
ATOM 1992 O O . LEU A 1 261 ? 3.998 -1.900 17.077 1.00 80.06 261 LEU A O 1
ATOM 1996 N N . GLY A 1 262 ? 3.680 -1.122 14.994 1.00 91.50 262 GLY A N 1
ATOM 1997 C CA . GLY A 1 262 ? 2.229 -1.124 15.097 1.00 91.50 262 GLY A CA 1
ATOM 1998 C C . GLY A 1 262 ? 1.489 -0.802 13.806 1.00 91.50 262 GLY A C 1
ATOM 1999 O O . GLY A 1 262 ? 2.053 -0.843 12.711 1.00 91.50 262 GLY A O 1
ATOM 2000 N N . PHE A 1 263 ? 0.211 -0.479 13.977 1.00 93.56 263 PHE A N 1
ATOM 2001 C CA . PHE A 1 263 ? -0.728 -0.087 12.937 1.00 93.56 263 PHE A CA 1
ATOM 2002 C C . PHE A 1 263 ? -1.494 1.173 13.339 1.00 93.56 263 PHE A C 1
ATOM 2004 O O . PHE A 1 263 ? -1.707 1.435 14.527 1.00 93.56 263 PHE A O 1
ATOM 2011 N N . CYS A 1 264 ? -1.916 1.944 12.341 1.00 93.69 264 CYS A N 1
ATOM 2012 C CA . CYS A 1 264 ? -2.708 3.148 12.544 1.00 93.69 264 CYS A CA 1
ATOM 2013 C C . CYS A 1 264 ? -4.146 2.801 12.935 1.00 93.69 264 CYS A C 1
ATOM 2015 O O . CYS A 1 264 ? -4.912 2.271 12.134 1.00 93.69 264 CYS A O 1
ATOM 2017 N N . GLN A 1 265 ? -4.521 3.142 14.167 1.00 92.38 265 GLN A N 1
ATOM 2018 C CA . GLN A 1 265 ? -5.842 2.894 14.736 1.00 92.38 265 GLN A CA 1
ATOM 2019 C C . GLN A 1 265 ? -6.588 4.222 14.952 1.00 92.38 265 GLN A C 1
ATOM 2021 O O . GLN A 1 265 ? -6.000 5.163 15.494 1.00 92.38 265 GLN A O 1
ATOM 2026 N N . PRO A 1 266 ? -7.875 4.333 14.570 1.00 90.44 266 PRO A N 1
ATOM 2027 C CA . PRO A 1 266 ? -8.646 5.550 14.800 1.00 90.44 266 PRO A CA 1
ATOM 2028 C C . PRO A 1 266 ? -8.831 5.800 16.297 1.00 90.44 266 PRO A C 1
ATOM 2030 O O . PRO A 1 266 ? -9.215 4.892 17.040 1.00 90.44 266 PRO A O 1
ATOM 2033 N N . LEU A 1 267 ? -8.637 7.048 16.733 1.00 90.19 267 LEU A N 1
ATOM 2034 C CA . LEU A 1 267 ? -8.796 7.463 18.134 1.00 90.19 267 LEU A CA 1
ATOM 2035 C C . LEU A 1 267 ? -10.176 7.106 18.706 1.00 90.19 267 LEU A C 1
ATOM 2037 O O . LEU A 1 267 ? -10.290 6.769 19.878 1.00 90.19 267 LEU A O 1
ATOM 2041 N N . SER A 1 268 ? -11.221 7.123 17.875 1.00 85.94 268 SER A N 1
ATOM 2042 C CA . SER A 1 268 ? -12.592 6.774 18.273 1.00 85.94 268 SER A CA 1
ATOM 2043 C C . SER A 1 268 ? -12.792 5.297 18.624 1.00 85.94 268 SER A C 1
ATOM 2045 O O . SER A 1 268 ? -13.760 4.966 19.307 1.00 85.94 268 SER A O 1
ATOM 2047 N N . SER A 1 269 ? -11.908 4.407 18.166 1.00 82.62 269 SER A N 1
ATOM 2048 C CA . SER A 1 269 ? -11.962 2.975 18.492 1.00 82.62 269 SER A CA 1
ATOM 2049 C C . SER A 1 269 ? -11.261 2.638 19.812 1.00 82.62 269 SER A C 1
ATOM 2051 O O . SER A 1 269 ? -11.437 1.542 20.344 1.00 82.62 269 SER A O 1
ATOM 2053 N N . ILE A 1 270 ? -10.497 3.580 20.373 1.00 84.69 270 ILE A N 1
ATOM 2054 C CA . ILE A 1 270 ? -9.798 3.402 21.643 1.00 84.69 270 ILE A CA 1
ATOM 2055 C C . ILE A 1 270 ? -10.807 3.625 22.769 1.00 84.69 270 ILE A C 1
ATOM 2057 O O . ILE A 1 270 ? -11.093 4.751 23.172 1.00 84.69 270 ILE A O 1
ATOM 2061 N N . LYS A 1 271 ? -11.386 2.529 23.260 1.00 77.19 271 LYS A N 1
ATOM 2062 C CA . LYS A 1 271 ? -12.222 2.545 24.463 1.00 77.19 271 LYS A CA 1
ATOM 2063 C C . LYS A 1 271 ? -11.298 2.595 25.685 1.00 77.19 271 LYS A C 1
ATOM 2065 O O . LYS A 1 271 ? -10.564 1.636 25.920 1.00 77.19 271 LYS A O 1
ATOM 2070 N N . ASN A 1 272 ? -11.310 3.724 26.399 1.00 64.81 272 ASN A N 1
ATOM 2071 C CA . ASN A 1 272 ? -10.665 3.873 27.710 1.00 64.81 272 ASN A CA 1
ATOM 2072 C C . ASN A 1 272 ? -11.383 3.045 28.780 1.00 64.81 272 ASN A C 1
ATOM 2074 O O . ASN A 1 272 ? -12.631 2.953 28.707 1.00 64.81 272 ASN A O 1
#

pLDDT: mean 72.9, std 19.53, range [37.53, 97.94]